Protein AF-A0A426YD67-F1 (afdb_monomer_lite)

Foldseek 3Di:
DVVVVVAAAEEEEAQADPLLCVVVVDPPCQLVSLLVVLVVCVVVPNQLAHAYEYFDPQGPVHCSSCVNNCVSHVRYDYPPNVDDPVVLCVLLDDDDDDDPPCPPDDPDDDPVRVVVVVVVDPDQDPVHDPPPDDPDDPVCCVDPCNCVVPDPDDDDQDPVRVSVVVSNVSRNVVSLVVNLVHLEYHYHDHPSVPPDQDSLNVSVVCCVPPPVVGHYDDPVD

InterPro domains:
  IPR019378 GDP-fucose protein O-fucosyltransferase [PF10250] (36-95)

Radius of gyration: 24.18 Å; chains: 1; bounding box: 56×33×76 Å

pLDDT: mean 74.87, std 14.21, range [45.81, 92.44]

Structure (mmCIF, N/CA/C/O backbone):
data_AF-A0A426YD67-F1
#
_entry.id   AF-A0A426YD67-F1
#
loop_
_atom_site.group_PDB
_atom_site.id
_atom_site.type_symbol
_atom_site.label_atom_id
_atom_site.label_alt_id
_atom_site.label_comp_id
_atom_site.label_asym_id
_atom_site.label_entity_id
_atom_site.label_seq_id
_atom_site.pdbx_PDB_ins_code
_atom_site.Cartn_x
_atom_site.Cartn_y
_atom_site.Cartn_z
_atom_site.occupancy
_atom_site.B_iso_or_equiv
_atom_site.auth_seq_id
_atom_site.auth_comp_id
_atom_site.auth_asym_id
_atom_site.auth_atom_id
_atom_site.pdbx_PDB_model_num
ATOM 1 N N . MET A 1 1 ? 5.082 -1.833 15.375 1.00 52.81 1 MET A N 1
ATOM 2 C CA . MET A 1 1 ? 5.407 -0.497 14.827 1.00 52.81 1 MET A CA 1
ATOM 3 C C . MET A 1 1 ? 4.245 0.480 14.966 1.00 52.81 1 MET A C 1
ATOM 5 O O . MET A 1 1 ? 4.424 1.420 15.716 1.00 52.81 1 MET A O 1
ATOM 9 N N . LEU A 1 2 ? 3.054 0.250 14.392 1.00 58.03 2 LEU A N 1
ATOM 10 C CA . LEU A 1 2 ? 1.889 1.145 14.602 1.00 58.03 2 LEU A CA 1
ATOM 11 C C . LEU A 1 2 ? 1.080 0.854 15.881 1.00 58.03 2 LEU A C 1
ATOM 13 O O . LEU A 1 2 ? 0.652 1.771 16.570 1.00 58.03 2 LEU A O 1
ATOM 17 N N . GLN A 1 3 ? 0.955 -0.409 16.298 1.00 50.12 3 GLN A N 1
ATOM 18 C CA . GLN A 1 3 ? 0.347 -0.724 17.604 1.00 50.12 3 GLN A CA 1
ATOM 19 C C . GLN A 1 3 ? 1.207 -0.268 18.795 1.00 50.12 3 GLN A C 1
ATOM 21 O O . GLN A 1 3 ? 0.681 0.034 19.860 1.00 50.12 3 GLN A O 1
ATOM 26 N N . ALA A 1 4 ? 2.530 -0.167 18.612 1.00 48.69 4 ALA A N 1
ATOM 27 C CA . ALA A 1 4 ? 3.446 0.302 19.656 1.00 48.69 4 ALA A CA 1
ATOM 28 C C . ALA A 1 4 ? 3.220 1.783 20.012 1.00 48.69 4 ALA A C 1
ATOM 30 O O . ALA A 1 4 ? 3.553 2.203 21.115 1.00 48.69 4 ALA A O 1
ATOM 31 N N . THR A 1 5 ? 2.617 2.559 19.103 1.00 52.47 5 THR A N 1
ATOM 32 C CA . THR A 1 5 ? 2.193 3.941 19.362 1.00 52.47 5 THR A CA 1
ATOM 33 C C . THR A 1 5 ? 0.864 4.052 20.120 1.00 52.47 5 THR A C 1
ATOM 35 O O . THR A 1 5 ? 0.459 5.162 20.446 1.00 52.47 5 THR A O 1
ATOM 38 N N . GLY A 1 6 ? 0.185 2.935 20.430 1.00 53.94 6 GLY A N 1
ATOM 39 C CA . GLY A 1 6 ? -1.026 2.906 21.266 1.00 53.94 6 GLY A CA 1
ATOM 40 C C . GLY A 1 6 ? -2.266 3.583 20.663 1.00 53.94 6 GLY A C 1
ATOM 41 O O . GLY A 1 6 ? -3.280 3.712 21.344 1.00 53.94 6 GLY A O 1
ATOM 42 N N . GLY A 1 7 ? -2.188 4.032 19.407 1.00 63.84 7 GLY A N 1
ATOM 43 C CA . GLY A 1 7 ? -3.263 4.718 18.697 1.00 63.84 7 GLY A CA 1
ATOM 44 C C . GLY A 1 7 ? -4.015 3.792 17.747 1.00 63.84 7 GLY A C 1
ATOM 45 O O . GLY A 1 7 ? -3.413 2.930 17.108 1.00 63.84 7 GLY A O 1
ATOM 46 N N . LEU A 1 8 ? -5.326 4.016 17.640 1.00 79.25 8 LEU A N 1
ATOM 47 C CA . LEU A 1 8 ? -6.185 3.350 16.668 1.00 79.25 8 LEU A CA 1
ATOM 48 C C . LEU A 1 8 ? -5.739 3.735 15.246 1.00 79.25 8 LEU A C 1
ATOM 50 O O . LEU A 1 8 ? -5.658 4.929 14.936 1.00 79.25 8 LEU A O 1
ATOM 54 N N . TYR A 1 9 ? -5.474 2.758 14.381 1.00 90.19 9 TYR A N 1
ATOM 55 C CA . TYR A 1 9 ? -5.132 3.008 12.980 1.00 90.19 9 TYR A CA 1
ATOM 56 C C . TYR A 1 9 ? -5.942 2.116 12.046 1.00 90.19 9 TYR A C 1
ATOM 58 O O . TYR A 1 9 ? -6.214 0.945 12.322 1.00 90.19 9 TYR A O 1
ATOM 66 N N . LEU A 1 10 ? -6.332 2.690 10.911 1.00 91.69 10 LEU A N 1
ATOM 67 C CA . LEU A 1 10 ? -6.995 1.953 9.845 1.00 91.69 10 LEU A CA 1
ATOM 68 C C . LEU A 1 10 ? -6.018 1.707 8.707 1.00 91.69 10 LEU A C 1
ATOM 70 O O . LEU A 1 10 ? -5.163 2.544 8.428 1.00 91.69 10 LEU A O 1
ATOM 74 N N . SER A 1 11 ? -6.162 0.573 8.038 1.00 92.44 11 SER A N 1
ATOM 75 C CA . SER A 1 11 ? -5.444 0.287 6.802 1.00 92.44 11 SER A CA 1
ATOM 76 C C . SER A 1 11 ? -6.392 0.390 5.616 1.00 92.44 11 SER A C 1
ATOM 78 O O . SER A 1 11 ? -7.531 -0.082 5.653 1.00 92.44 11 SER A O 1
ATOM 80 N N . TYR A 1 12 ? -5.919 1.043 4.565 1.00 89.75 12 TYR A N 1
ATOM 81 C CA . TYR A 1 12 ? -6.626 1.211 3.310 1.00 89.75 12 TYR A CA 1
ATOM 82 C C . TYR A 1 12 ? -5.751 0.683 2.183 1.00 89.75 12 TYR A C 1
ATOM 84 O O . TYR A 1 12 ? -4.635 1.158 1.981 1.00 89.75 12 TYR A O 1
ATOM 92 N N . HIS A 1 13 ? -6.269 -0.292 1.445 1.00 88.75 13 HIS A N 1
ATOM 93 C CA . HIS A 1 13 ? -5.641 -0.783 0.230 1.00 88.75 13 HIS A CA 1
ATOM 94 C C . HIS A 1 13 ? -6.444 -0.261 -0.968 1.00 88.75 13 HIS A C 1
ATOM 96 O O . HIS A 1 13 ? -7.625 -0.569 -1.067 1.00 88.75 13 HIS A O 1
ATOM 102 N N . PRO A 1 14 ? -5.874 0.529 -1.891 1.00 79.50 14 PRO A N 1
ATOM 103 C CA . PRO A 1 14 ? -6.648 1.132 -2.972 1.00 79.50 14 PRO A CA 1
ATOM 104 C C . PRO A 1 14 ? -6.983 0.155 -4.106 1.00 79.50 14 PRO A C 1
ATOM 106 O O . PRO A 1 14 ? -7.953 0.385 -4.827 1.00 79.50 14 PRO A O 1
ATOM 109 N N . GLY A 1 15 ? -6.215 -0.928 -4.276 1.00 73.19 15 GLY A N 1
ATOM 110 C CA . GLY A 1 15 ? -6.436 -1.888 -5.366 1.00 73.19 15 GLY A CA 1
ATOM 111 C C . GLY A 1 15 ? -6.171 -1.311 -6.764 1.00 73.19 15 GLY A C 1
ATOM 112 O O . GLY A 1 15 ? -6.841 -1.638 -7.735 1.00 73.19 15 GLY A O 1
ATOM 113 N N . LEU A 1 16 ? -5.228 -0.374 -6.880 1.00 65.38 16 LEU A N 1
ATOM 114 C CA . LEU A 1 16 ? -4.928 0.320 -8.139 1.00 65.38 16 LEU A CA 1
ATOM 115 C C . LEU A 1 16 ? -3.522 -0.023 -8.614 1.00 65.38 16 LEU A C 1
ATOM 117 O O . LEU A 1 16 ? -2.610 0.808 -8.602 1.00 65.38 16 LEU A O 1
ATOM 121 N N . VAL A 1 17 ? -3.355 -1.282 -9.007 1.00 63.19 17 VAL A N 1
ATOM 122 C CA . VAL A 1 17 ? -2.092 -1.804 -9.522 1.00 63.19 17 VAL A CA 1
ATOM 123 C C . VAL A 1 17 ? -1.978 -1.503 -11.018 1.00 63.19 17 VAL A C 1
ATOM 125 O O . VAL A 1 17 ? -2.952 -1.661 -11.748 1.00 63.19 17 VAL A O 1
ATOM 128 N N . LYS A 1 18 ? -0.785 -1.106 -11.491 1.00 55.91 18 LYS A N 1
ATOM 129 C CA . LYS A 1 18 ? -0.495 -0.774 -12.907 1.00 55.91 18 LYS A CA 1
ATOM 130 C C . LYS A 1 18 ? -1.144 -1.741 -13.920 1.00 55.91 18 LYS A C 1
ATOM 132 O O . LYS A 1 18 ? -1.770 -1.280 -14.870 1.00 55.91 18 LYS A O 1
ATOM 137 N N . ASN A 1 19 ? -1.070 -3.053 -13.683 1.00 53.16 19 ASN A N 1
ATOM 138 C CA . ASN A 1 19 ? -1.584 -4.069 -14.611 1.00 53.16 19 ASN A CA 1
ATOM 139 C C . ASN A 1 19 ? -3.120 -4.116 -14.649 1.00 53.16 19 ASN A C 1
ATOM 141 O O . ASN A 1 19 ? -3.699 -4.177 -15.726 1.00 53.16 19 ASN A O 1
ATOM 145 N N . THR A 1 20 ? -3.792 -3.994 -13.502 1.00 54.12 20 THR A N 1
ATOM 146 C CA . THR A 1 20 ? -5.265 -3.992 -13.391 1.00 54.12 20 THR A CA 1
ATOM 147 C C . THR A 1 20 ? -5.905 -2.842 -14.179 1.00 54.12 20 THR A C 1
ATOM 149 O O . THR A 1 20 ? -7.052 -2.921 -14.609 1.00 54.12 20 THR A O 1
ATOM 152 N N . LEU A 1 21 ? -5.160 -1.759 -14.404 1.00 52.00 21 LEU A N 1
ATOM 153 C CA . LEU A 1 21 ? -5.669 -0.548 -15.046 1.00 52.00 21 LEU A CA 1
ATOM 154 C C . LEU A 1 21 ? -5.495 -0.539 -16.557 1.00 52.00 21 LEU A C 1
ATOM 156 O O . LEU A 1 21 ? -6.333 0.044 -17.244 1.00 52.00 21 LEU A O 1
ATOM 160 N N . ALA A 1 22 ? -4.484 -1.244 -17.070 1.00 52.62 22 ALA A N 1
ATOM 161 C CA . ALA A 1 22 ? -4.389 -1.547 -18.494 1.00 52.62 22 ALA A CA 1
ATOM 162 C C . ALA A 1 22 ? -5.630 -2.326 -18.975 1.00 52.62 22 ALA A C 1
ATOM 164 O O . ALA A 1 22 ? -6.134 -2.060 -20.061 1.00 52.62 22 ALA A O 1
ATOM 165 N N . PHE A 1 23 ? -6.179 -3.209 -18.130 1.00 49.47 23 PHE A N 1
ATOM 166 C CA . PHE A 1 23 ? -7.391 -3.978 -18.434 1.00 49.47 23 PHE A CA 1
ATOM 167 C C . PHE A 1 23 ? -8.693 -3.163 -18.388 1.00 49.47 23 PHE A C 1
ATOM 169 O O . PHE A 1 23 ? -9.613 -3.453 -19.149 1.00 49.47 23 PHE A O 1
ATOM 176 N N . HIS A 1 24 ? -8.802 -2.152 -17.517 1.00 53.59 24 HIS A N 1
ATOM 177 C CA . HIS A 1 24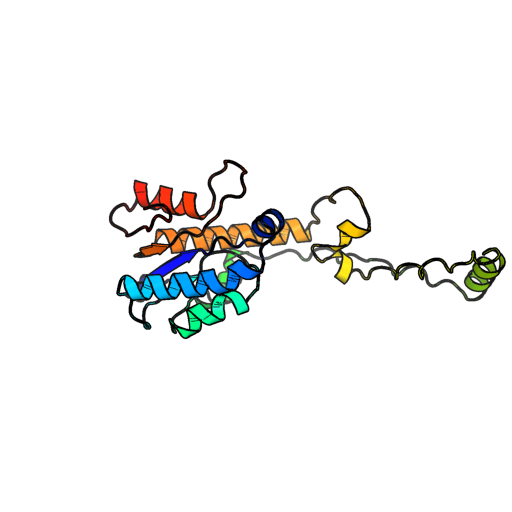 ? -10.063 -1.423 -17.308 1.00 53.59 24 HIS A CA 1
ATOM 178 C C . HIS A 1 24 ? -10.152 -0.049 -17.989 1.00 53.59 24 HIS A C 1
ATOM 180 O O . HIS A 1 24 ? -11.220 0.557 -17.955 1.00 53.59 24 HIS A O 1
ATOM 186 N N . GLY A 1 25 ? -9.080 0.459 -18.609 1.00 51.41 25 GLY A N 1
ATOM 187 C CA . GLY A 1 25 ? -9.116 1.595 -19.548 1.00 51.41 25 GLY A CA 1
ATOM 188 C C . GLY A 1 25 ? -9.557 2.968 -19.006 1.00 51.41 25 GLY A C 1
ATOM 189 O O . GLY A 1 25 ? -9.499 3.952 -19.739 1.00 51.41 25 GLY A O 1
ATOM 190 N N . CYS A 1 26 ? -9.977 3.092 -17.744 1.00 52.09 26 CYS A N 1
ATOM 191 C CA . CYS A 1 26 ? -10.585 4.321 -17.226 1.00 52.09 26 CYS A CA 1
ATOM 192 C C . CYS A 1 26 ? -9.678 5.074 -16.247 1.00 52.09 26 CYS A C 1
ATOM 194 O O . CYS A 1 26 ? -9.735 4.856 -15.038 1.00 52.09 26 CYS A O 1
ATOM 196 N N . ALA A 1 27 ? -8.915 6.039 -16.776 1.00 51.44 27 ALA A N 1
ATOM 197 C CA . ALA A 1 27 ? -8.088 6.956 -15.991 1.00 51.44 27 ALA A CA 1
ATOM 198 C C . ALA A 1 27 ? -8.868 7.948 -15.105 1.00 51.44 27 ALA A C 1
ATOM 200 O O . ALA A 1 27 ? -8.383 8.414 -14.073 1.00 51.44 27 ALA A O 1
ATOM 201 N N . GLU A 1 28 ? -10.100 8.259 -15.493 1.00 46.50 28 GLU A N 1
ATOM 202 C CA . GLU A 1 28 ? -10.890 9.339 -14.893 1.00 46.50 28 GLU A CA 1
ATOM 203 C C . GLU A 1 28 ? -11.614 8.923 -13.602 1.00 46.50 28 GLU A C 1
ATOM 205 O O . GLU A 1 28 ? -11.921 9.764 -12.759 1.00 46.50 28 GLU A O 1
ATOM 210 N N . LEU A 1 29 ? -11.794 7.619 -13.364 1.00 52.78 29 LEU A N 1
ATOM 211 C CA . LEU A 1 29 ? -12.366 7.093 -12.117 1.00 52.78 29 LEU A CA 1
ATOM 212 C C . LEU A 1 29 ? -11.388 7.175 -10.923 1.00 52.78 29 LEU A C 1
ATOM 214 O O . LEU A 1 29 ? -11.802 6.986 -9.779 1.00 52.78 29 LEU A O 1
ATOM 218 N N . PHE A 1 30 ? -10.102 7.474 -11.150 1.00 53.19 30 PHE A N 1
ATOM 219 C CA . PHE A 1 30 ? -9.055 7.367 -10.124 1.00 53.19 30 PHE A CA 1
ATOM 220 C C . PHE A 1 30 ? -9.065 8.479 -9.074 1.00 53.19 30 PHE A C 1
ATOM 222 O O . PHE A 1 30 ? -8.897 8.187 -7.893 1.00 53.19 30 PHE A O 1
ATOM 229 N N . GLN A 1 31 ? -9.297 9.738 -9.459 1.00 49.75 31 GLN A N 1
ATOM 230 C CA . GLN A 1 31 ? -9.374 10.840 -8.484 1.00 49.75 31 GLN A CA 1
ATOM 231 C C . GLN A 1 31 ? -10.646 10.770 -7.633 1.00 49.75 31 GLN A C 1
ATOM 233 O O . GLN A 1 31 ? -10.645 11.169 -6.469 1.00 49.75 31 GLN A O 1
ATOM 238 N N . LEU A 1 32 ? -11.724 10.223 -8.199 1.00 55.31 32 LEU A N 1
ATOM 239 C CA . LEU A 1 32 ? -12.985 10.065 -7.488 1.00 55.31 32 LEU A CA 1
ATOM 240 C C . LEU A 1 32 ? -12.881 9.006 -6.389 1.00 55.31 32 LEU A C 1
ATOM 242 O O . LEU A 1 32 ? -13.492 9.191 -5.344 1.00 55.31 32 LEU A O 1
ATOM 246 N N . LYS A 1 33 ? -12.072 7.951 -6.557 1.00 70.00 33 LYS A N 1
ATOM 247 C CA . LYS A 1 33 ? -11.993 6.874 -5.559 1.00 70.00 33 LYS A CA 1
ATOM 248 C C . LYS A 1 33 ? -11.331 7.288 -4.245 1.00 70.00 33 LYS A C 1
ATOM 250 O O . LYS A 1 33 ? -11.884 6.990 -3.193 1.00 70.00 33 LYS A O 1
ATOM 255 N N . SER A 1 34 ? -10.198 7.993 -4.256 1.00 76.88 34 SER A N 1
ATOM 256 C CA . SER A 1 34 ? -9.564 8.424 -2.995 1.00 76.88 34 SER A CA 1
ATOM 257 C C . SER A 1 34 ? -10.395 9.478 -2.257 1.00 76.88 34 SER A C 1
ATOM 259 O O . SER A 1 34 ? -10.509 9.432 -1.030 1.00 76.88 34 SER A O 1
ATOM 261 N N . LEU A 1 35 ? -11.049 10.375 -3.002 1.00 83.19 35 LEU A N 1
ATOM 262 C CA . LEU A 1 35 ? -12.004 11.335 -2.454 1.00 83.19 35 LEU A CA 1
ATOM 263 C C . LEU A 1 35 ? -13.243 10.641 -1.860 1.00 83.19 35 LEU A C 1
ATOM 265 O O . LEU A 1 35 ? -13.639 10.950 -0.7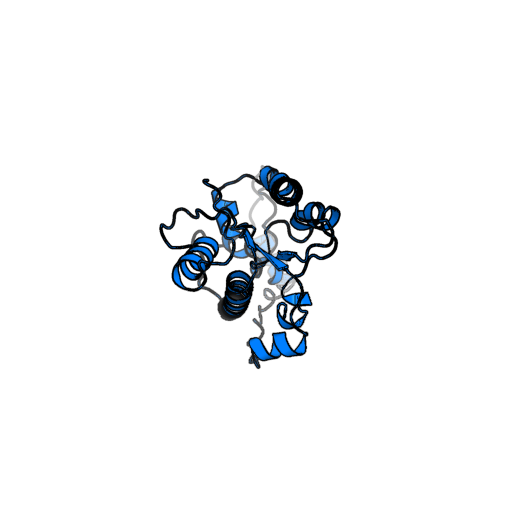38 1.00 83.19 35 LEU A O 1
ATOM 269 N N . GLN A 1 36 ? -13.839 9.687 -2.581 1.00 82.81 36 GLN A N 1
ATOM 270 C CA . GLN A 1 36 ? -14.989 8.905 -2.110 1.00 82.81 36 GLN A CA 1
ATOM 271 C C . GLN A 1 36 ? -14.659 8.133 -0.837 1.00 82.81 36 GLN A C 1
ATOM 273 O O . GLN A 1 36 ? -15.451 8.150 0.101 1.00 82.81 36 GLN A O 1
ATOM 278 N N . VAL A 1 37 ? -13.480 7.507 -0.774 1.00 84.00 37 VAL A N 1
ATOM 279 C CA . VAL A 1 37 ? -13.038 6.787 0.424 1.00 84.00 37 VAL A CA 1
ATOM 280 C C . VAL A 1 37 ? -12.903 7.739 1.606 1.00 84.00 37 VAL A C 1
ATOM 282 O O . VAL A 1 37 ? -13.423 7.440 2.674 1.00 84.00 37 VAL A O 1
ATOM 285 N N . GLY A 1 38 ? -12.294 8.915 1.442 1.00 87.88 38 GLY A N 1
ATOM 286 C CA . GLY A 1 38 ? -12.194 9.850 2.565 1.00 87.88 38 GLY A CA 1
ATOM 287 C C . GLY A 1 38 ? -13.541 10.441 3.009 1.00 87.88 38 GLY A C 1
ATOM 288 O O . GLY A 1 38 ? -13.750 10.643 4.204 1.00 87.88 38 GLY A O 1
ATOM 289 N N . LEU A 1 39 ? -14.491 10.649 2.091 1.00 89.50 39 LEU A N 1
ATOM 290 C CA . LEU A 1 39 ? -15.866 11.025 2.446 1.00 89.50 39 LEU A CA 1
ATOM 291 C C . LEU A 1 39 ? -16.594 9.901 3.191 1.00 89.50 39 LEU A C 1
ATOM 293 O O . LEU A 1 39 ? -17.276 10.171 4.178 1.00 89.50 39 LEU A O 1
ATOM 297 N N . LEU A 1 40 ? -16.420 8.651 2.755 1.00 88.00 40 LEU A N 1
ATOM 298 C CA . LEU A 1 40 ? -16.969 7.473 3.422 1.00 88.00 40 LEU A CA 1
ATOM 299 C C . LEU A 1 40 ? -16.418 7.350 4.847 1.00 88.00 40 LEU A C 1
ATOM 301 O O . LEU A 1 40 ? -17.195 7.229 5.791 1.00 88.00 40 LEU A O 1
ATOM 305 N N . LEU A 1 41 ? -15.095 7.450 5.018 1.00 89.81 41 LEU A N 1
ATOM 306 C CA . LEU A 1 41 ? -14.440 7.437 6.330 1.00 89.81 41 LEU A CA 1
ATOM 307 C C . LEU A 1 41 ? -15.023 8.514 7.255 1.00 89.81 41 LEU A C 1
ATOM 309 O O . LEU A 1 41 ? -15.343 8.235 8.412 1.00 89.81 41 LEU A O 1
ATOM 313 N N . ARG A 1 42 ? -15.255 9.721 6.732 1.00 90.50 42 ARG A N 1
ATOM 314 C CA . ARG A 1 42 ? -15.889 10.805 7.487 1.00 90.50 42 ARG A CA 1
ATOM 315 C C . ARG A 1 42 ? -17.339 10.486 7.854 1.00 90.50 42 ARG A C 1
ATOM 317 O O . ARG A 1 42 ? -17.741 10.758 8.981 1.00 90.50 42 ARG A O 1
ATOM 324 N N . ALA A 1 43 ? -18.107 9.895 6.940 1.00 90.69 43 ALA A N 1
ATOM 325 C CA . ALA A 1 43 ? -19.490 9.488 7.184 1.00 90.69 43 ALA A CA 1
ATOM 326 C C . ALA A 1 43 ? -19.605 8.375 8.242 1.00 90.69 43 ALA A C 1
ATOM 328 O O . ALA A 1 43 ? -20.555 8.370 9.019 1.00 90.69 43 ALA A O 1
ATOM 329 N N . MET A 1 44 ? -18.614 7.482 8.328 1.00 89.12 44 MET A N 1
ATOM 330 C CA . MET A 1 44 ? -18.514 6.463 9.385 1.00 89.12 44 MET A CA 1
ATOM 331 C C . MET A 1 44 ? -18.028 7.017 10.734 1.00 89.12 44 MET A C 1
ATOM 333 O O . MET A 1 44 ? -17.957 6.273 11.709 1.00 89.12 44 MET A O 1
ATOM 337 N N . GLY A 1 45 ? -17.698 8.310 10.812 1.00 90.56 45 GLY A N 1
ATOM 338 C CA . GLY A 1 45 ? -17.305 8.973 12.054 1.00 90.56 45 GLY A CA 1
ATOM 339 C C . GLY A 1 45 ? -15.804 8.960 12.350 1.00 90.56 45 GLY A C 1
ATOM 340 O O . GLY A 1 45 ? -15.416 9.324 13.459 1.00 90.56 45 GLY A O 1
ATOM 341 N N . TYR A 1 46 ? -14.944 8.590 11.392 1.00 90.19 46 TYR A N 1
ATOM 342 C CA . TYR A 1 46 ? -13.494 8.694 11.577 1.00 90.19 46 TYR A CA 1
ATOM 343 C C . TYR A 1 46 ? -13.043 10.165 11.500 1.00 90.19 46 TYR A C 1
ATOM 345 O O . TYR A 1 46 ? -13.198 10.793 10.442 1.00 90.19 46 TYR A O 1
ATOM 353 N N . PRO A 1 47 ? -12.478 10.739 12.582 1.00 90.88 47 PRO A N 1
ATOM 354 C CA . PRO A 1 47 ? -12.045 12.132 12.599 1.00 90.88 47 PRO A CA 1
ATOM 355 C C . PRO A 1 47 ? -10.836 12.375 11.677 1.00 90.88 47 PRO A C 1
ATOM 357 O O . PRO A 1 47 ? -10.038 11.471 11.458 1.00 90.88 47 PRO A O 1
ATOM 360 N N . PRO A 1 48 ? -10.599 13.613 11.206 1.00 90.44 48 PRO A N 1
ATOM 361 C CA . PRO A 1 48 ? -9.447 13.950 10.352 1.00 90.44 48 PRO A CA 1
ATOM 362 C C . PRO A 1 48 ? -8.064 13.593 10.933 1.00 90.44 48 PRO A C 1
ATOM 364 O O . PRO A 1 48 ? -7.098 13.452 10.189 1.00 90.44 48 PRO A O 1
ATOM 367 N N . ASN A 1 49 ? -7.966 13.450 12.261 1.00 90.06 49 ASN A N 1
ATOM 368 C CA . ASN A 1 49 ? -6.745 13.061 12.976 1.00 90.06 49 ASN A CA 1
ATOM 369 C C . ASN A 1 49 ? -6.513 11.533 13.004 1.00 90.06 49 ASN A C 1
ATOM 371 O O . ASN A 1 49 ? -5.558 11.065 13.623 1.00 90.06 49 ASN A O 1
ATOM 375 N N . THR A 1 50 ? -7.386 10.732 12.391 1.00 90.44 50 THR A N 1
ATOM 376 C CA . THR A 1 50 ? -7.207 9.279 12.311 1.00 90.44 50 THR A CA 1
ATOM 377 C C . THR A 1 50 ? -5.954 8.929 11.515 1.00 90.44 50 THR A C 1
ATOM 379 O O . THR A 1 50 ? -5.713 9.487 10.446 1.00 90.44 50 THR A O 1
ATOM 382 N N . VAL A 1 51 ? -5.167 7.987 12.040 1.00 91.44 51 VAL A N 1
ATOM 383 C CA . VAL A 1 51 ? -3.990 7.453 11.353 1.00 91.44 51 VAL A CA 1
ATOM 384 C C . VAL A 1 51 ? -4.452 6.461 10.291 1.00 91.44 51 VAL A C 1
ATOM 386 O O . VAL A 1 51 ? -5.096 5.457 10.607 1.00 91.44 51 VAL A O 1
ATOM 389 N N . ILE A 1 52 ? -4.130 6.755 9.035 1.00 91.19 52 ILE A N 1
ATOM 390 C CA . ILE A 1 52 ? -4.466 5.912 7.888 1.00 91.19 52 ILE A CA 1
ATOM 391 C C . ILE A 1 52 ? -3.175 5.329 7.333 1.00 91.19 52 ILE A C 1
ATOM 393 O O . ILE A 1 52 ? -2.330 6.066 6.837 1.00 91.19 52 ILE A O 1
ATOM 397 N N . TYR A 1 53 ? -3.036 4.009 7.390 1.00 91.75 53 TYR A N 1
ATOM 398 C CA . TYR A 1 53 ? -1.987 3.285 6.688 1.00 91.75 53 TYR A CA 1
ATOM 399 C C . TYR A 1 53 ? -2.422 3.007 5.249 1.00 91.75 53 TYR A C 1
ATOM 401 O O . TYR A 1 53 ? -3.445 2.356 5.024 1.00 91.75 53 TYR A O 1
ATOM 409 N N . LEU A 1 54 ? -1.653 3.484 4.277 1.00 89.38 54 LEU A N 1
ATOM 410 C CA . LEU A 1 54 ? -1.850 3.160 2.872 1.00 89.38 54 LEU A CA 1
ATOM 411 C C . LEU A 1 54 ? -1.069 1.886 2.538 1.00 89.38 54 LEU A C 1
ATOM 413 O O . LEU A 1 54 ? 0.156 1.896 2.504 1.00 89.38 54 LEU A O 1
ATOM 417 N N . ALA A 1 55 ? -1.793 0.798 2.294 1.00 88.44 55 ALA A N 1
ATOM 418 C CA . ALA A 1 55 ? -1.228 -0.477 1.876 1.00 88.44 55 ALA A CA 1
ATOM 419 C C . ALA A 1 55 ? -1.191 -0.575 0.345 1.00 88.44 55 ALA A C 1
ATOM 421 O O . ALA A 1 55 ? -2.104 -0.102 -0.332 1.00 88.44 55 ALA A O 1
ATOM 422 N N . GLY A 1 56 ? -0.190 -1.266 -0.194 1.00 79.75 56 GLY A N 1
ATOM 423 C CA . GLY A 1 56 ? -0.062 -1.582 -1.613 1.00 79.75 56 GLY A CA 1
ATOM 424 C C . GLY A 1 56 ? 1.142 -0.902 -2.254 1.00 79.75 56 GLY A C 1
ATOM 425 O O . GLY A 1 56 ? 1.482 0.237 -1.938 1.00 79.75 56 GLY A O 1
ATOM 426 N N . SER A 1 57 ? 1.810 -1.611 -3.162 1.00 65.50 57 SER A N 1
ATOM 427 C CA . SER A 1 57 ? 2.924 -1.109 -3.977 1.00 65.50 57 SER A CA 1
ATOM 428 C C . SER A 1 57 ? 2.501 0.009 -4.945 1.00 65.50 57 SER A C 1
ATOM 430 O O . SER A 1 57 ? 1.319 0.164 -5.237 1.00 65.50 57 SER A O 1
ATOM 432 N N . GLU A 1 58 ? 3.488 0.797 -5.398 1.00 65.38 58 GLU A N 1
ATOM 433 C CA . GLU A 1 58 ? 3.393 1.963 -6.298 1.00 65.38 58 GLU A CA 1
ATOM 434 C C . GLU A 1 58 ? 2.015 2.143 -6.968 1.00 65.38 58 GLU A C 1
ATOM 436 O O . GLU A 1 58 ? 1.709 1.543 -8.003 1.00 65.38 58 GLU A O 1
ATOM 441 N N . THR A 1 59 ? 1.158 2.958 -6.343 1.00 64.06 59 THR A N 1
ATOM 442 C CA . THR A 1 59 ? -0.202 3.195 -6.831 1.00 64.06 59 THR A CA 1
ATOM 443 C C . THR A 1 59 ? -0.153 3.889 -8.183 1.00 64.06 59 THR A C 1
ATOM 445 O O . THR A 1 59 ? 0.556 4.886 -8.362 1.00 64.06 59 THR A O 1
ATOM 448 N N . PHE A 1 60 ? -0.941 3.409 -9.139 1.00 58.25 60 PHE A N 1
ATOM 449 C CA . PHE A 1 60 ? -1.068 4.082 -10.425 1.00 58.25 60 PHE A CA 1
ATOM 450 C C . PHE A 1 60 ? -1.593 5.516 -10.256 1.00 58.25 60 PHE A C 1
ATOM 452 O O . PHE A 1 60 ? -2.508 5.771 -9.475 1.00 58.25 60 PHE A O 1
ATOM 459 N N . GLY A 1 61 ? -0.995 6.469 -10.976 1.00 61.16 61 GLY A N 1
ATOM 460 C CA . GLY A 1 61 ? -1.231 7.906 -10.774 1.00 61.16 61 GLY A CA 1
ATOM 461 C C . GLY A 1 61 ? -0.327 8.557 -9.715 1.00 61.16 61 GLY A C 1
ATOM 462 O O . GLY A 1 61 ? -0.381 9.779 -9.539 1.00 61.16 61 GLY A O 1
ATOM 463 N N . GLY A 1 62 ? 0.533 7.773 -9.052 1.00 70.62 62 GLY A N 1
ATOM 464 C CA . GLY A 1 62 ? 1.536 8.248 -8.099 1.00 70.62 62 GLY A CA 1
ATOM 465 C C . GLY A 1 62 ? 0.928 9.048 -6.945 1.00 70.62 62 GLY A C 1
ATOM 466 O O . GLY A 1 62 ? -0.199 8.800 -6.516 1.00 70.62 62 GLY A O 1
ATOM 467 N N . GLN A 1 63 ? 1.650 10.072 -6.483 1.00 69.75 63 GLN A N 1
ATOM 468 C CA . GLN A 1 63 ? 1.214 10.941 -5.381 1.00 69.75 63 GLN A CA 1
ATOM 469 C C . GLN A 1 63 ? -0.162 11.588 -5.634 1.00 69.75 63 GLN A C 1
ATOM 471 O O . GLN A 1 63 ? -0.902 11.849 -4.690 1.00 69.75 63 GLN A O 1
ATOM 476 N N . ARG A 1 64 ? -0.534 11.845 -6.899 1.00 73.94 64 ARG A N 1
ATOM 477 C CA . ARG A 1 64 ? -1.759 12.588 -7.258 1.00 73.94 64 ARG A CA 1
ATOM 478 C C . ARG A 1 64 ? -3.033 11.854 -6.844 1.00 73.94 64 ARG A C 1
ATOM 480 O O . ARG A 1 64 ? -4.026 12.509 -6.551 1.00 73.94 64 ARG A O 1
ATOM 487 N N . PHE A 1 65 ? -2.994 10.522 -6.788 1.00 75.50 65 PHE A N 1
ATOM 488 C CA . PHE A 1 65 ? -4.103 9.717 -6.278 1.00 75.50 65 PHE A CA 1
ATOM 489 C C . PHE A 1 65 ? -4.358 9.983 -4.788 1.00 75.50 65 PHE A C 1
ATOM 491 O O . PHE A 1 65 ? -5.500 9.994 -4.339 1.00 75.50 65 PHE A O 1
ATOM 498 N N . ILE A 1 66 ? -3.298 10.244 -4.028 1.00 80.12 66 ILE A N 1
ATOM 499 C CA . ILE A 1 66 ? -3.324 10.347 -2.570 1.00 80.12 66 ILE A CA 1
ATOM 500 C C . ILE A 1 66 ? -3.681 11.765 -2.096 1.00 80.12 66 ILE A C 1
ATOM 502 O O . ILE A 1 66 ? -4.259 11.920 -1.022 1.00 80.12 66 ILE A O 1
ATOM 506 N N . VAL A 1 67 ? -3.404 12.794 -2.907 1.00 84.88 67 VAL A N 1
ATOM 5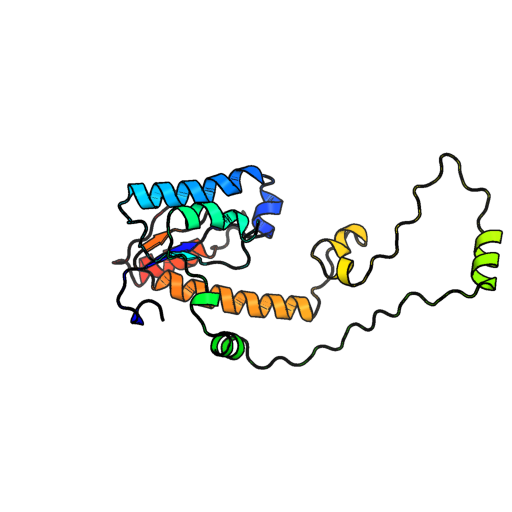07 C CA . VAL A 1 67 ? -3.621 14.214 -2.560 1.00 84.88 67 VAL A CA 1
ATOM 508 C C . VAL A 1 67 ? -5.013 14.501 -1.965 1.00 84.88 67 VAL A C 1
ATOM 510 O O . VAL A 1 67 ? -5.064 15.136 -0.911 1.00 84.88 67 VAL A O 1
ATOM 513 N N . PRO A 1 68 ? -6.141 14.037 -2.544 1.00 86.00 68 PRO A N 1
ATOM 514 C CA . PRO A 1 68 ? -7.465 14.310 -1.978 1.00 86.00 68 PRO A CA 1
ATOM 515 C C . PRO A 1 68 ? -7.674 13.664 -0.603 1.00 86.00 68 PRO A C 1
ATOM 517 O O . PRO A 1 68 ? -8.268 14.274 0.285 1.00 86.00 68 PRO A O 1
ATOM 520 N N . LEU A 1 69 ? -7.166 12.443 -0.409 1.00 85.88 69 LEU A N 1
ATOM 521 C CA . LEU A 1 69 ? -7.260 11.731 0.865 1.00 85.88 69 LEU A CA 1
ATOM 522 C C . LEU A 1 69 ? -6.414 12.423 1.938 1.00 85.88 69 LEU A C 1
ATOM 524 O O . LEU A 1 69 ? -6.889 12.639 3.049 1.00 85.88 69 LEU A O 1
ATOM 528 N N . GLN A 1 70 ? -5.205 12.848 1.571 1.00 87.50 70 GLN A N 1
ATOM 529 C CA . GLN A 1 70 ? -4.294 13.585 2.444 1.00 87.50 70 GLN A CA 1
ATOM 530 C C . GLN A 1 70 ? -4.835 14.975 2.825 1.00 87.50 70 GLN A C 1
ATOM 532 O O . GLN A 1 70 ? -4.584 15.462 3.924 1.00 87.50 70 GLN A O 1
ATOM 537 N N . ALA A 1 71 ? -5.625 15.609 1.952 1.00 89.62 71 ALA A N 1
ATOM 538 C CA . ALA A 1 71 ? -6.317 16.857 2.274 1.00 89.62 71 ALA A CA 1
ATOM 539 C C . ALA A 1 71 ? -7.430 16.671 3.325 1.00 89.62 71 ALA A C 1
ATOM 541 O O . ALA A 1 71 ? -7.766 17.614 4.040 1.00 89.62 71 ALA A O 1
ATOM 542 N N . MET A 1 72 ? -8.015 15.471 3.429 1.00 90.38 72 MET A N 1
ATOM 543 C CA . MET A 1 72 ? -9.050 15.150 4.420 1.00 90.38 72 MET A CA 1
ATOM 544 C C . MET A 1 72 ? -8.489 14.572 5.722 1.00 90.38 72 MET A C 1
ATOM 546 O O . MET A 1 72 ? -9.089 14.803 6.772 1.00 90.38 72 MET A O 1
ATOM 550 N N . TYR A 1 73 ? -7.378 13.837 5.640 1.00 90.75 73 TYR A N 1
ATOM 551 C CA . TYR A 1 73 ? -6.708 13.167 6.752 1.00 90.75 73 TYR A CA 1
ATOM 552 C C . TYR A 1 73 ? -5.222 13.516 6.748 1.00 90.75 73 TYR A C 1
ATOM 554 O O . TYR A 1 73 ? -4.486 13.140 5.837 1.00 90.75 73 TYR A O 1
ATOM 562 N N . THR A 1 74 ? -4.764 14.216 7.784 1.00 88.19 74 THR A N 1
ATOM 563 C CA . THR A 1 74 ? -3.376 14.700 7.860 1.00 88.19 74 THR A CA 1
ATOM 564 C C . THR A 1 74 ? -2.382 13.588 8.188 1.00 88.19 74 THR A C 1
ATOM 566 O O . THR A 1 74 ? -1.213 13.681 7.819 1.00 88.19 74 THR A O 1
ATOM 569 N N . ASN A 1 75 ? -2.845 12.529 8.858 1.00 89.69 75 ASN A N 1
ATOM 570 C CA . ASN A 1 75 ? -2.015 11.445 9.384 1.00 89.69 75 ASN A CA 1
ATOM 571 C C . ASN A 1 75 ? -2.019 10.232 8.449 1.00 89.69 75 ASN A C 1
ATOM 573 O O . ASN A 1 75 ? -2.373 9.119 8.844 1.00 89.69 75 ASN A O 1
ATOM 577 N N . LEU A 1 76 ? -1.650 10.459 7.191 1.00 88.38 76 LEU A N 1
ATOM 578 C CA . LEU A 1 76 ? -1.470 9.385 6.225 1.00 88.38 76 LEU A CA 1
ATOM 579 C C . LEU A 1 76 ? -0.049 8.816 6.330 1.00 88.38 76 LEU A C 1
ATOM 581 O O . LEU A 1 76 ? 0.932 9.551 6.224 1.00 88.38 76 LEU A O 1
ATOM 585 N N . VAL A 1 77 ? 0.044 7.506 6.535 1.00 88.75 77 VAL A N 1
ATOM 586 C CA . VAL A 1 77 ? 1.278 6.753 6.772 1.00 88.75 77 VAL A CA 1
ATOM 587 C C . VAL A 1 77 ? 1.433 5.717 5.662 1.00 88.75 77 VAL A C 1
ATOM 589 O O . VAL A 1 77 ? 0.489 5.018 5.314 1.00 88.75 77 VAL A O 1
ATOM 592 N N . ASP A 1 78 ? 2.635 5.604 5.120 1.00 86.31 78 ASP A N 1
ATOM 593 C CA . ASP A 1 78 ? 3.050 4.561 4.174 1.00 86.31 78 ASP A CA 1
ATOM 594 C C . ASP A 1 78 ? 4.231 3.768 4.766 1.00 86.31 78 ASP A C 1
ATOM 596 O O . ASP A 1 78 ? 4.836 4.178 5.767 1.00 86.31 78 ASP A O 1
ATOM 600 N N . ARG A 1 79 ? 4.620 2.650 4.145 1.00 85.12 79 ARG A N 1
ATOM 601 C CA . ARG A 1 79 ? 5.769 1.831 4.570 1.00 85.12 79 ARG A CA 1
ATOM 602 C C . ARG A 1 79 ? 7.061 2.643 4.726 1.00 85.12 79 ARG A C 1
ATOM 604 O O . ARG A 1 79 ? 7.863 2.366 5.612 1.00 85.12 79 ARG A O 1
ATOM 611 N N . THR A 1 80 ? 7.244 3.678 3.902 1.00 82.75 80 THR A N 1
ATOM 612 C CA . THR A 1 80 ? 8.407 4.585 3.943 1.00 82.75 80 THR A CA 1
ATOM 613 C C . THR A 1 80 ? 8.451 5.455 5.199 1.00 82.75 80 THR A C 1
ATOM 615 O O . THR A 1 80 ? 9.530 5.846 5.638 1.00 82.75 80 THR A O 1
ATOM 618 N N . SER A 1 81 ? 7.288 5.742 5.786 1.00 83.19 81 SER A N 1
ATOM 619 C CA . SER A 1 81 ? 7.165 6.411 7.084 1.00 83.19 81 SER A CA 1
ATOM 620 C C . SER A 1 81 ? 7.126 5.433 8.262 1.00 83.19 81 SER A C 1
ATOM 622 O O . SER A 1 81 ? 7.472 5.817 9.375 1.00 83.19 81 SER A O 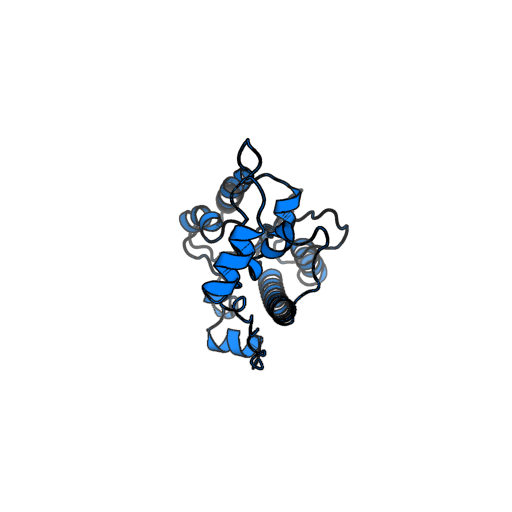1
ATOM 624 N N . LEU A 1 82 ? 6.732 4.177 8.021 1.00 82.06 82 LEU A N 1
ATOM 625 C CA . LEU A 1 82 ? 6.680 3.119 9.030 1.00 82.06 82 LEU A CA 1
ATOM 626 C C . LEU A 1 82 ? 8.078 2.618 9.413 1.00 82.06 82 LEU A C 1
ATOM 628 O O . LEU A 1 82 ? 8.363 2.414 10.591 1.00 82.06 82 LEU A O 1
ATOM 632 N N . CYS A 1 83 ? 8.926 2.392 8.410 1.00 82.81 83 CYS A N 1
ATOM 633 C CA . CYS A 1 83 ? 10.247 1.804 8.577 1.00 82.81 83 CYS A CA 1
ATOM 634 C C . CYS A 1 83 ? 11.337 2.844 8.343 1.00 82.81 83 CYS A C 1
ATOM 636 O O . CYS A 1 83 ? 11.304 3.617 7.384 1.00 82.81 83 CYS A O 1
ATOM 638 N N . SER A 1 84 ? 12.371 2.815 9.180 1.00 86.88 84 SER A N 1
ATOM 639 C CA . SER A 1 84 ? 13.587 3.573 8.902 1.00 86.88 84 SER A CA 1
ATOM 640 C C . SER A 1 84 ? 14.257 3.059 7.623 1.00 86.88 84 SER A C 1
ATOM 642 O O . SER A 1 84 ? 14.161 1.881 7.273 1.00 86.88 84 SER A O 1
ATOM 644 N N . LYS A 1 85 ? 15.029 3.921 6.947 1.00 86.50 85 LYS A N 1
ATOM 645 C CA . LYS A 1 85 ? 15.808 3.515 5.760 1.00 86.50 85 LYS A CA 1
ATOM 646 C C . LYS A 1 85 ? 16.684 2.288 6.039 1.00 86.50 85 LYS A C 1
ATOM 648 O O . LYS A 1 85 ? 16.838 1.440 5.172 1.00 86.50 85 LYS A O 1
ATOM 653 N N . LYS A 1 86 ? 17.227 2.178 7.256 1.00 88.69 86 LYS A N 1
ATOM 654 C CA . LYS A 1 86 ? 18.047 1.037 7.677 1.00 88.69 86 LYS A CA 1
ATOM 655 C C . LYS A 1 86 ? 17.228 -0.248 7.805 1.00 88.69 86 LYS A C 1
ATOM 657 O O . LYS A 1 86 ? 17.684 -1.285 7.348 1.00 88.69 86 LYS A O 1
ATOM 662 N N . GLU A 1 87 ? 16.038 -0.195 8.396 1.00 87.69 87 GLU A N 1
ATOM 663 C CA . GLU A 1 87 ? 15.154 -1.365 8.505 1.00 87.69 87 GLU A CA 1
ATOM 664 C C . GLU A 1 87 ? 14.659 -1.830 7.138 1.00 87.69 87 GLU A C 1
ATOM 666 O O . GLU A 1 87 ? 14.638 -3.029 6.884 1.00 87.69 87 GLU A O 1
ATOM 671 N N . LEU A 1 88 ? 14.336 -0.894 6.240 1.00 84.44 88 LEU A N 1
ATOM 672 C CA . LEU A 1 88 ? 13.925 -1.227 4.878 1.00 84.44 88 LEU A CA 1
ATOM 673 C C . LEU A 1 88 ? 15.062 -1.901 4.093 1.00 84.44 88 LEU A C 1
ATOM 675 O O . LEU A 1 88 ? 14.830 -2.887 3.400 1.00 84.44 88 LEU A O 1
ATOM 679 N N . LEU A 1 89 ? 16.297 -1.411 4.244 1.00 86.94 89 LEU A N 1
ATOM 680 C CA . LEU A 1 89 ? 17.482 -2.049 3.660 1.00 86.94 89 LEU A CA 1
ATOM 681 C C . LEU A 1 89 ? 17.762 -3.420 4.287 1.00 86.94 89 LEU A C 1
ATOM 683 O O . LEU A 1 89 ? 18.109 -4.357 3.577 1.00 86.94 89 LEU A O 1
ATOM 687 N N . ASN A 1 90 ? 17.576 -3.564 5.600 1.00 88.69 90 ASN A N 1
ATOM 688 C CA . ASN A 1 90 ? 17.730 -4.848 6.281 1.00 88.69 90 ASN A CA 1
ATOM 689 C C . ASN A 1 90 ? 16.676 -5.875 5.841 1.00 88.69 90 ASN A C 1
ATOM 691 O O . ASN A 1 90 ? 16.983 -7.062 5.817 1.00 88.69 90 ASN A O 1
ATOM 695 N N . LEU A 1 91 ? 15.455 -5.433 5.511 1.00 86.38 91 LEU A N 1
ATOM 696 C CA . LEU A 1 91 ? 14.374 -6.298 5.029 1.00 86.38 91 LEU A CA 1
ATOM 697 C C . LEU A 1 91 ? 14.711 -6.924 3.671 1.00 86.38 91 LEU A C 1
ATOM 699 O O . LEU A 1 91 ? 14.429 -8.098 3.454 1.00 86.38 91 LEU A O 1
ATOM 703 N N . ILE A 1 92 ? 15.305 -6.138 2.771 1.00 86.06 92 ILE A N 1
ATOM 704 C CA . ILE A 1 92 ? 15.740 -6.603 1.448 1.00 86.06 92 ILE A CA 1
ATOM 705 C C . ILE A 1 92 ? 17.020 -7.441 1.568 1.00 86.06 92 ILE A C 1
ATOM 707 O O . ILE A 1 92 ? 17.162 -8.474 0.915 1.00 86.06 92 ILE A O 1
ATOM 711 N N . GLY A 1 93 ? 17.930 -7.020 2.446 1.00 86.06 93 GLY A N 1
ATOM 712 C CA . GLY A 1 93 ? 19.240 -7.630 2.616 1.00 86.06 93 GLY A CA 1
ATOM 713 C C . GLY A 1 93 ? 20.281 -7.094 1.623 1.00 86.06 93 GLY A C 1
ATOM 714 O O . GLY A 1 93 ? 19.990 -6.233 0.791 1.00 86.06 93 GLY A O 1
ATOM 715 N N . PRO A 1 94 ? 21.539 -7.551 1.733 1.00 86.62 94 PRO A N 1
ATOM 716 C CA . PRO A 1 94 ? 22.603 -7.132 0.832 1.00 86.62 94 PRO A CA 1
ATOM 717 C C . PRO A 1 94 ? 22.380 -7.698 -0.575 1.00 86.62 94 PRO A C 1
ATOM 719 O O . PRO A 1 94 ? 22.326 -8.910 -0.773 1.00 86.62 94 PRO A O 1
ATOM 722 N N . GLU A 1 95 ? 22.312 -6.816 -1.567 1.00 85.06 95 GLU A N 1
ATOM 723 C CA . GLU A 1 95 ? 22.223 -7.202 -2.970 1.00 85.06 95 GLU A CA 1
ATOM 724 C C . GLU A 1 95 ? 23.597 -7.222 -3.635 1.00 85.06 95 GLU A C 1
ATOM 726 O O . GLU A 1 95 ? 24.381 -6.277 -3.524 1.00 85.06 95 GLU A O 1
ATOM 731 N N . TYR A 1 96 ? 23.867 -8.268 -4.412 1.00 82.44 96 TYR A N 1
ATOM 732 C CA . TYR A 1 96 ? 25.035 -8.274 -5.283 1.00 82.44 96 TYR A CA 1
ATOM 733 C C . TYR A 1 96 ? 24.835 -7.298 -6.449 1.00 82.44 96 TYR A C 1
ATOM 735 O O . TYR A 1 96 ? 23.752 -7.293 -7.051 1.00 82.44 96 TYR A O 1
ATOM 743 N N . PRO A 1 97 ? 25.848 -6.492 -6.814 1.00 84.31 97 PRO A N 1
ATOM 744 C CA . PRO A 1 97 ? 25.765 -5.654 -7.999 1.00 84.31 97 PRO A CA 1
ATOM 745 C C . PRO A 1 97 ? 25.556 -6.551 -9.218 1.00 84.31 97 PRO A C 1
ATOM 747 O O . PRO A 1 97 ? 26.297 -7.513 -9.427 1.00 84.31 97 PRO A O 1
ATOM 750 N N . LEU A 1 98 ? 24.519 -6.262 -10.002 1.00 77.88 98 LEU A N 1
ATOM 751 C CA . LEU A 1 98 ? 24.380 -6.907 -11.299 1.00 77.88 98 LEU A CA 1
ATOM 752 C C . LEU A 1 98 ? 25.426 -6.335 -12.242 1.00 77.88 98 LEU A C 1
ATOM 754 O O . LEU A 1 98 ? 25.811 -5.169 -12.134 1.00 77.88 98 LEU A O 1
ATOM 758 N N . THR A 1 99 ? 25.890 -7.168 -13.167 1.00 72.75 99 THR A N 1
ATOM 759 C CA . THR A 1 99 ? 26.755 -6.708 -14.246 1.00 72.75 99 THR A CA 1
ATOM 760 C C . THR A 1 99 ? 26.036 -5.578 -14.980 1.00 72.75 99 THR A C 1
ATOM 762 O O . THR A 1 99 ? 24.913 -5.808 -15.441 1.00 72.75 99 THR A O 1
ATOM 765 N N . PRO A 1 100 ? 26.622 -4.371 -15.082 1.00 64.19 100 PRO A N 1
ATOM 766 C CA . PRO A 1 100 ? 26.024 -3.322 -15.888 1.00 64.19 100 PRO A CA 1
ATOM 767 C C . PRO A 1 100 ? 25.850 -3.875 -17.300 1.00 64.19 100 PRO A C 1
ATOM 769 O O . PRO A 1 100 ? 26.801 -4.419 -17.867 1.00 64.19 100 PRO A O 1
ATOM 772 N N . ASN A 1 101 ? 24.633 -3.785 -17.840 1.00 58.38 101 ASN A N 1
ATOM 773 C CA . ASN A 1 101 ? 24.400 -4.080 -19.246 1.00 58.38 101 ASN A CA 1
ATOM 774 C C . ASN A 1 101 ? 25.270 -3.107 -20.040 1.00 58.38 101 ASN A C 1
ATOM 776 O O . ASN A 1 101 ? 24.964 -1.919 -20.141 1.00 58.38 101 ASN A O 1
ATOM 780 N N . LEU A 1 102 ? 26.403 -3.599 -20.539 1.00 51.25 102 LEU A N 1
ATOM 781 C CA . LEU A 1 102 ? 27.256 -2.882 -21.471 1.00 51.25 102 LEU A CA 1
ATOM 782 C C . LEU A 1 102 ? 26.540 -2.911 -22.818 1.00 51.25 102 LEU A C 1
ATOM 784 O O . LEU A 1 102 ? 26.932 -3.652 -23.718 1.00 51.25 102 LEU A O 1
ATOM 788 N N . SER A 1 103 ? 25.464 -2.137 -22.948 1.00 53.84 103 SER A N 1
ATOM 789 C CA . SER A 1 103 ? 24.911 -1.834 -24.259 1.00 53.84 103 SER A CA 1
ATOM 790 C C . SER A 1 103 ? 26.014 -1.110 -25.002 1.00 53.84 103 SER A C 1
ATOM 792 O O . SER A 1 103 ? 26.349 0.036 -24.695 1.00 53.84 103 SER A O 1
ATOM 794 N N . GLN A 1 104 ? 26.664 -1.820 -25.918 1.00 54.38 104 GLN A N 1
ATOM 795 C CA . GLN A 1 104 ? 27.641 -1.191 -26.779 1.00 54.38 104 GLN A CA 1
ATOM 796 C C . GLN A 1 104 ? 26.870 -0.124 -27.556 1.00 54.38 104 GLN A C 1
ATOM 798 O O . GLN A 1 104 ? 25.859 -0.464 -28.181 1.00 54.38 104 GLN A O 1
ATOM 803 N N . PRO A 1 105 ? 27.278 1.159 -27.505 1.00 54.97 105 PRO A N 1
ATOM 804 C CA . PRO A 1 105 ? 26.714 2.126 -28.427 1.00 54.97 105 PRO A CA 1
ATOM 805 C C . PRO A 1 105 ? 26.852 1.540 -29.835 1.00 54.97 105 PRO A C 1
ATOM 807 O O . PRO A 1 105 ? 27.858 0.865 -30.105 1.00 54.97 105 PRO A O 1
ATOM 810 N N . PRO A 1 106 ? 25.861 1.748 -30.723 1.00 58.31 106 PRO A N 1
ATOM 811 C CA . PRO A 1 106 ? 25.987 1.281 -32.091 1.00 58.31 106 PRO A CA 1
ATOM 812 C C . PRO A 1 106 ? 27.348 1.749 -32.620 1.00 58.31 106 PRO A C 1
ATOM 814 O O . PRO A 1 106 ? 27.732 2.896 -32.357 1.00 58.31 106 PRO A O 1
ATOM 817 N N . PRO A 1 107 ? 28.114 0.868 -33.285 1.00 67.62 107 PRO A N 1
ATOM 818 C CA . PRO A 1 107 ? 29.472 1.187 -33.689 1.00 67.62 107 PRO A CA 1
ATOM 819 C C . PRO A 1 107 ? 29.463 2.501 -34.468 1.00 67.62 107 PRO A C 1
ATOM 821 O O . PRO A 1 107 ? 28.690 2.662 -35.416 1.00 67.62 107 PRO A O 1
ATOM 824 N N . VAL A 1 108 ? 30.289 3.457 -34.036 1.00 70.50 108 VAL A N 1
ATOM 825 C CA . VAL A 1 108 ? 30.406 4.759 -34.697 1.00 70.50 108 VAL A CA 1
ATOM 826 C C . VAL A 1 108 ? 30.862 4.499 -36.129 1.00 70.50 108 VAL A C 1
ATOM 828 O O . VAL A 1 108 ? 31.989 4.059 -36.362 1.00 70.50 108 VAL A O 1
ATOM 831 N N . LYS A 1 109 ? 29.963 4.719 -37.093 1.00 76.06 109 LYS A N 1
ATOM 832 C CA . LYS A 1 109 ? 30.279 4.541 -38.510 1.00 76.06 109 LYS A CA 1
ATOM 833 C C . LYS A 1 109 ? 31.256 5.632 -38.931 1.00 76.06 109 LYS A C 1
ATOM 835 O O . LYS A 1 109 ? 31.024 6.813 -38.679 1.00 76.06 109 LYS A O 1
ATOM 840 N N . ASN A 1 110 ? 32.335 5.242 -39.599 1.00 82.38 110 ASN A N 1
ATOM 841 C CA . ASN A 1 110 ? 33.273 6.200 -40.174 1.00 82.38 110 ASN A CA 1
ATOM 842 C C . ASN A 1 110 ? 32.606 6.981 -41.315 1.00 82.38 110 ASN A C 1
ATOM 844 O O . ASN A 1 110 ? 31.753 6.451 -42.026 1.00 82.38 110 ASN A O 1
ATOM 848 N N . GLU A 1 111 ? 33.052 8.214 -41.560 1.00 78.31 111 GLU A N 1
ATOM 849 C CA . GLU A 1 111 ? 32.501 9.096 -42.603 1.00 78.31 111 GLU A CA 1
ATOM 850 C C . GLU A 1 111 ? 32.424 8.413 -43.983 1.00 78.31 111 GLU A C 1
ATOM 852 O O . GLU A 1 111 ? 31.423 8.511 -44.688 1.00 78.31 111 GLU A O 1
ATOM 857 N N . LYS A 1 112 ? 33.435 7.606 -44.329 1.00 81.62 112 LYS A N 1
ATOM 858 C CA . LYS A 1 112 ? 33.463 6.806 -45.565 1.00 81.62 112 LYS A CA 1
ATOM 859 C C . LYS A 1 112 ? 32.328 5.778 -45.646 1.00 81.62 112 LYS A C 1
ATOM 861 O O . LYS A 1 112 ? 31.738 5.619 -46.708 1.00 81.62 112 LYS A O 1
ATOM 866 N N . GLN A 1 113 ? 32.004 5.122 -44.531 1.00 78.44 113 GLN A N 1
ATOM 867 C CA . GLN A 1 113 ? 30.924 4.132 -44.453 1.00 78.44 113 GLN A CA 1
ATOM 868 C C . GLN A 1 113 ? 29.554 4.802 -44.594 1.00 78.44 113 GLN A C 1
ATOM 870 O O . GLN A 1 113 ? 28.691 4.290 -45.300 1.00 78.44 113 GLN A O 1
ATOM 875 N N . LEU A 1 114 ? 29.375 5.982 -43.989 1.00 74.12 114 LEU A N 1
ATOM 876 C CA . LEU A 1 114 ? 28.158 6.783 -44.151 1.00 74.12 114 LEU A CA 1
ATOM 877 C C . LEU A 1 114 ? 27.965 7.217 -45.609 1.00 74.12 114 LEU A C 1
ATOM 879 O O . LEU A 1 114 ? 26.860 7.134 -46.141 1.00 74.12 114 LEU A O 1
ATOM 883 N N . ILE A 1 115 ? 29.045 7.635 -46.275 1.00 75.62 115 ILE A N 1
ATOM 884 C CA . ILE A 1 115 ? 29.022 8.033 -47.688 1.00 75.62 115 ILE A CA 1
ATOM 885 C C . ILE A 1 115 ? 28.698 6.841 -48.601 1.00 75.62 115 ILE A C 1
ATOM 887 O O . ILE A 1 115 ? 27.964 7.000 -49.576 1.00 75.62 115 ILE A O 1
ATOM 891 N N . GLU A 1 116 ? 29.223 5.650 -48.314 1.00 82.44 116 GLU A N 1
ATOM 892 C CA . GLU A 1 116 ? 28.909 4.431 -49.071 1.00 82.44 116 GLU A CA 1
ATOM 893 C C . GLU A 1 116 ? 27.453 3.990 -48.892 1.00 82.44 116 GLU A C 1
ATOM 895 O O . GLU A 1 116 ? 26.778 3.711 -49.886 1.00 82.44 116 GLU A O 1
ATOM 900 N N . GLU A 1 117 ? 26.936 3.993 -47.660 1.00 79.06 117 GLU A N 1
ATOM 901 C CA . GLU A 1 117 ? 25.516 3.731 -47.388 1.00 79.06 117 GLU A CA 1
ATOM 902 C C . GLU A 1 117 ? 24.617 4.741 -48.106 1.00 79.06 117 GLU A C 1
ATOM 904 O O . GLU A 1 117 ? 23.623 4.357 -48.723 1.00 79.06 117 GLU A O 1
ATOM 909 N N . TRP A 1 118 ? 25.007 6.019 -48.106 1.00 68.00 118 TRP A N 1
ATOM 910 C CA . TRP A 1 118 ? 24.279 7.085 -48.788 1.00 68.00 118 TRP A CA 1
ATOM 911 C C . TRP A 1 118 ? 24.256 6.913 -50.309 1.00 68.00 118 TRP A C 1
ATOM 913 O O . TRP A 1 118 ? 23.228 7.138 -50.940 1.00 68.00 118 TRP A O 1
ATOM 923 N N . LYS A 1 119 ? 25.372 6.486 -50.912 1.00 76.12 119 LYS A N 1
ATOM 924 C CA . LYS A 1 119 ? 25.457 6.202 -52.356 1.00 76.12 119 LYS A CA 1
ATOM 925 C C . LYS A 1 119 ? 24.662 4.960 -52.761 1.00 76.12 119 LYS A C 1
ATOM 927 O O . LYS A 1 119 ? 24.214 4.876 -53.901 1.00 76.12 119 LYS A O 1
ATOM 932 N N . LYS A 1 120 ? 24.511 3.996 -51.847 1.00 82.94 120 LYS A N 1
ATOM 933 C CA . LYS A 1 120 ? 23.751 2.755 -52.058 1.00 82.94 120 LYS A CA 1
ATOM 934 C C . LYS A 1 120 ? 22.248 2.935 -51.819 1.00 82.94 120 LYS A C 1
ATOM 936 O O . LYS A 1 120 ? 21.451 2.181 -52.377 1.00 82.94 120 LYS A O 1
ATOM 941 N N . ALA A 1 121 ? 21.853 3.921 -51.014 1.00 68.06 121 ALA A N 1
ATOM 942 C CA . ALA A 1 121 ? 20.462 4.293 -50.806 1.00 68.06 121 ALA A CA 1
ATOM 943 C C . ALA A 1 121 ? 19.897 4.885 -52.109 1.00 68.06 121 ALA A C 1
ATOM 945 O O . ALA A 1 121 ? 20.230 6.001 -52.498 1.00 68.06 121 ALA A O 1
ATOM 946 N N . GLY A 1 122 ? 19.081 4.105 -52.823 1.00 73.50 122 GLY A N 1
ATOM 947 C CA . GLY A 1 122 ? 18.446 4.522 -54.075 1.00 73.50 122 GLY A CA 1
ATOM 948 C C . GLY A 1 122 ? 17.565 5.781 -53.943 1.00 73.50 122 GLY A C 1
ATOM 949 O O . GLY A 1 122 ? 17.443 6.360 -52.860 1.00 73.50 122 GLY A O 1
ATOM 950 N N . PRO A 1 123 ? 16.918 6.229 -55.038 1.00 70.31 123 PRO A N 1
ATOM 951 C CA . PRO A 1 123 ? 16.057 7.409 -55.015 1.00 70.31 123 PRO A CA 1
ATOM 952 C C . PRO A 1 123 ? 15.003 7.284 -53.913 1.00 70.31 123 PRO A C 1
ATOM 954 O O . PRO A 1 123 ? 14.244 6.316 -53.867 1.00 70.31 123 PRO A O 1
ATOM 957 N N . ARG A 1 124 ? 14.981 8.269 -53.005 1.00 63.88 124 ARG A N 1
ATOM 958 C CA . ARG A 1 124 ? 14.090 8.255 -51.845 1.00 63.88 124 ARG A CA 1
ATOM 959 C C . ARG A 1 124 ? 12.638 8.219 -52.343 1.00 63.88 124 ARG A C 1
ATOM 961 O O . ARG A 1 124 ? 12.240 9.153 -53.049 1.00 63.88 124 ARG A O 1
ATOM 968 N N . PRO A 1 125 ? 11.855 7.179 -52.007 1.00 62.03 125 PRO A N 1
ATOM 969 C CA . PRO A 1 125 ? 10.469 7.103 -52.437 1.00 62.03 125 PRO A CA 1
ATOM 970 C C . PRO A 1 125 ? 9.711 8.336 -51.929 1.00 62.03 125 PRO A C 1
ATOM 972 O O . PRO A 1 125 ? 9.946 8.811 -50.815 1.00 62.03 125 PRO A O 1
ATOM 975 N N . ARG A 1 126 ? 8.858 8.898 -52.790 1.00 66.44 126 ARG A N 1
ATOM 976 C CA . ARG A 1 126 ? 7.905 9.956 -52.436 1.00 66.44 126 ARG A CA 1
ATOM 977 C C . ARG A 1 126 ? 6.494 9.356 -52.432 1.00 66.44 126 ARG A C 1
ATOM 979 O O . ARG A 1 126 ? 6.182 8.659 -53.396 1.00 66.44 126 ARG A O 1
ATOM 986 N N . PRO A 1 127 ? 5.637 9.645 -51.434 1.00 66.25 127 PRO A N 1
ATOM 987 C CA . PRO A 1 127 ? 5.854 10.511 -50.266 1.00 66.25 127 PRO A CA 1
ATOM 988 C C . PRO A 1 127 ? 6.978 9.995 -49.361 1.00 66.25 127 PRO A C 1
ATOM 990 O O . PRO A 1 127 ? 7.240 8.797 -49.329 1.00 66.25 127 PRO A O 1
ATOM 993 N N . LEU A 1 128 ? 7.701 10.926 -48.724 1.00 57.44 128 LEU A N 1
ATOM 994 C CA . LEU A 1 128 ? 8.871 10.596 -47.910 1.00 57.44 128 LEU A CA 1
ATOM 995 C C . LEU A 1 128 ? 8.478 9.506 -46.905 1.00 57.44 128 LEU A C 1
ATOM 997 O O . LEU A 1 128 ? 7.465 9.688 -46.222 1.00 57.44 128 LEU A O 1
ATOM 1001 N N . PRO A 1 129 ? 9.244 8.405 -46.791 1.00 60.59 129 PRO A N 1
ATOM 1002 C CA . PRO A 1 129 ? 9.033 7.501 -45.679 1.00 60.59 129 PRO A CA 1
ATOM 1003 C C . PRO A 1 129 ? 9.184 8.315 -44.387 1.00 60.59 129 PRO A C 1
ATOM 1005 O O . PRO A 1 129 ? 9.976 9.273 -44.365 1.00 60.59 129 PRO A O 1
ATOM 1008 N N . PRO A 1 130 ? 8.425 7.981 -43.331 1.00 59.50 130 PRO A N 1
ATOM 1009 C CA . PRO A 1 130 ? 8.633 8.601 -42.033 1.00 59.50 130 PRO A CA 1
ATOM 1010 C C . PRO A 1 130 ? 10.127 8.524 -41.684 1.00 59.50 130 PRO A C 1
ATOM 1012 O O . PRO A 1 130 ? 10.798 7.566 -42.090 1.00 59.50 130 PRO A O 1
ATOM 1015 N N . PRO A 1 131 ? 10.678 9.550 -41.010 1.00 61.56 131 PRO A N 1
ATOM 1016 C CA . PRO A 1 131 ? 12.075 9.523 -40.605 1.00 61.56 131 PRO A CA 1
ATOM 1017 C C . PRO A 1 131 ? 12.373 8.185 -39.915 1.00 61.56 131 PRO A C 1
ATOM 1019 O O . PRO A 1 131 ? 11.518 7.704 -39.165 1.00 61.56 131 PRO A O 1
ATOM 1022 N N . PRO A 1 132 ? 13.536 7.561 -40.196 1.00 57.28 132 PRO A N 1
ATOM 1023 C CA . PRO A 1 132 ? 13.899 6.315 -39.539 1.00 57.28 132 PRO A CA 1
ATOM 1024 C C . PRO A 1 132 ? 13.768 6.512 -38.032 1.00 57.28 132 PRO A C 1
ATOM 1026 O O . PRO A 1 132 ? 14.173 7.558 -37.511 1.00 57.28 132 PRO A O 1
ATOM 1029 N N . ALA A 1 133 ? 13.153 5.538 -37.359 1.00 55.41 133 ALA A N 1
ATOM 1030 C CA . ALA A 1 133 ? 12.982 5.592 -35.918 1.00 55.41 133 ALA A CA 1
ATOM 1031 C C . ALA A 1 133 ? 14.345 5.860 -35.273 1.00 55.41 133 ALA A C 1
ATOM 1033 O O . ALA A 1 133 ? 15.363 5.287 -35.681 1.00 55.41 133 ALA A O 1
ATOM 1034 N N . ARG A 1 134 ? 14.377 6.784 -34.308 1.00 65.12 134 ARG A N 1
ATOM 1035 C CA . ARG A 1 134 ? 15.595 7.014 -33.531 1.00 65.12 134 ARG A CA 1
ATOM 1036 C C . ARG A 1 134 ? 16.013 5.678 -32.900 1.00 65.12 134 ARG A C 1
ATOM 1038 O O . ARG A 1 134 ? 15.126 4.927 -32.493 1.00 65.12 134 ARG A O 1
ATOM 1045 N N . PRO A 1 135 ? 17.317 5.373 -32.802 1.00 57.97 135 PRO A N 1
ATOM 1046 C CA . PRO A 1 135 ? 17.741 4.264 -31.965 1.00 57.97 135 PRO A CA 1
ATOM 1047 C C . PRO A 1 135 ? 17.229 4.527 -30.545 1.00 57.97 135 PRO A C 1
ATOM 1049 O O . PRO A 1 135 ? 17.456 5.614 -30.005 1.00 57.97 135 PRO A O 1
ATOM 1052 N N . PHE A 1 136 ? 16.488 3.572 -29.986 1.00 51.53 136 PHE A N 1
ATOM 1053 C CA . PHE A 1 136 ? 16.021 3.660 -28.610 1.00 51.53 136 PHE A CA 1
ATOM 1054 C C . PHE A 1 136 ? 17.231 3.678 -27.680 1.00 51.53 136 PHE A C 1
ATOM 1056 O O . PHE A 1 136 ? 18.191 2.920 -27.850 1.00 51.53 136 PHE A O 1
ATOM 1063 N N . TYR A 1 137 ? 17.225 4.604 -26.726 1.00 54.34 137 TYR A N 1
ATOM 1064 C CA . TYR A 1 137 ? 18.247 4.614 -25.691 1.00 54.34 137 TYR A CA 1
ATOM 1065 C C . TYR A 1 137 ? 17.944 3.515 -24.676 1.00 54.34 137 TYR A C 1
ATOM 1067 O O . TYR A 1 137 ? 16.789 3.208 -24.412 1.00 54.34 137 TYR A O 1
ATOM 1075 N N . GLN A 1 138 ? 18.980 2.967 -24.042 1.00 53.94 138 GLN A N 1
ATOM 1076 C CA . GLN A 1 138 ? 18.829 1.881 -23.069 1.00 53.94 138 GLN A CA 1
ATOM 1077 C C . GLN A 1 138 ? 17.820 2.203 -21.949 1.00 53.94 138 GLN A C 1
ATOM 1079 O O . GLN A 1 138 ? 17.033 1.343 -21.579 1.00 53.94 138 GLN A O 1
ATOM 1084 N N . HIS A 1 139 ? 17.777 3.450 -21.469 1.00 55.59 139 HIS A N 1
ATOM 1085 C CA . HIS A 1 139 ? 16.807 3.872 -20.452 1.00 55.59 139 HIS A CA 1
ATOM 1086 C C . HIS A 1 139 ? 15.351 3.883 -20.954 1.00 55.59 139 HIS A C 1
ATOM 1088 O O . HIS A 1 139 ? 14.437 3.804 -20.146 1.00 55.59 139 HIS A O 1
ATOM 1094 N N . GLU A 1 140 ? 15.126 3.974 -22.269 1.00 52.53 140 GLU A N 1
ATOM 1095 C CA . GLU A 1 140 ? 13.794 3.878 -22.886 1.00 52.53 140 GLU A CA 1
ATOM 1096 C C . GLU A 1 140 ? 13.355 2.411 -23.024 1.00 52.53 140 GLU A C 1
ATOM 1098 O O . GLU A 1 140 ? 12.161 2.126 -22.954 1.00 52.53 140 GLU A O 1
ATOM 1103 N N . ASN A 1 141 ? 14.318 1.484 -23.140 1.00 54.91 141 ASN A N 1
ATOM 1104 C CA . ASN A 1 141 ? 14.071 0.037 -23.137 1.00 54.91 141 ASN A CA 1
ATOM 1105 C C . ASN A 1 141 ? 13.894 -0.543 -21.723 1.00 54.91 141 ASN A C 1
ATOM 1107 O O . ASN A 1 141 ? 13.244 -1.571 -21.561 1.00 54.91 141 ASN A O 1
ATOM 1111 N N . GLU A 1 142 ? 14.466 0.106 -20.705 1.00 51.56 142 GLU A N 1
ATOM 1112 C CA . GLU A 1 142 ? 14.341 -0.283 -19.291 1.00 51.56 142 GLU A CA 1
ATOM 1113 C C . GLU A 1 142 ? 12.961 0.046 -18.688 1.00 51.56 142 GLU A C 1
ATOM 1115 O O . GLU A 1 142 ? 12.602 -0.492 -17.636 1.00 51.56 142 GLU A O 1
ATOM 1120 N N . ASP A 1 143 ? 12.184 0.906 -19.349 1.00 53.75 143 ASP A N 1
ATOM 1121 C CA . ASP A 1 143 ? 10.813 1.230 -18.968 1.00 53.75 143 ASP A CA 1
ATOM 1122 C C . ASP A 1 143 ? 9.802 0.247 -19.586 1.00 53.75 143 ASP A C 1
ATOM 1124 O O . ASP A 1 143 ? 10.005 -0.322 -20.656 1.00 53.75 143 ASP A O 1
ATOM 1128 N N . TRP A 1 144 ? 8.656 0.083 -18.918 1.00 49.94 144 TRP A N 1
ATOM 1129 C CA . TRP A 1 144 ? 7.615 -0.937 -19.166 1.00 49.94 144 TRP A CA 1
ATOM 1130 C C . TRP A 1 144 ? 7.067 -1.034 -20.611 1.00 49.94 144 TRP A C 1
ATOM 1132 O O . TRP A 1 144 ? 6.370 -1.991 -20.931 1.00 49.94 144 TRP A O 1
ATOM 1142 N N . TYR A 1 145 ? 7.363 -0.062 -21.481 1.00 54.66 145 TYR A N 1
ATOM 1143 C CA . TYR A 1 145 ? 6.903 0.003 -22.876 1.00 54.66 145 TYR A CA 1
ATOM 1144 C C . TYR A 1 145 ? 8.009 -0.208 -23.922 1.00 54.66 145 TYR A C 1
ATOM 1146 O O . TYR A 1 145 ? 7.704 -0.218 -25.114 1.00 54.66 145 TYR A O 1
ATOM 1154 N N . GLY A 1 146 ? 9.267 -0.379 -23.507 1.00 58.31 146 GLY A N 1
ATOM 1155 C CA . GLY A 1 146 ? 10.418 -0.444 -24.410 1.00 58.31 146 GLY A CA 1
ATOM 1156 C C . GLY A 1 146 ? 10.337 -1.556 -25.456 1.00 58.31 146 GLY A C 1
ATOM 1157 O O . GLY A 1 146 ? 10.578 -1.335 -26.638 1.00 58.31 146 GLY A O 1
ATOM 1158 N N . TRP A 1 147 ? 9.902 -2.743 -25.037 1.00 57.97 147 TRP A N 1
ATOM 1159 C CA . TRP A 1 147 ? 9.811 -3.919 -25.905 1.00 57.97 147 TRP A CA 1
ATOM 1160 C C . TRP A 1 147 ? 8.561 -3.946 -26.789 1.00 57.97 147 TRP A C 1
ATOM 1162 O O . TRP A 1 147 ? 8.578 -4.576 -27.841 1.00 57.97 147 TRP A O 1
ATOM 1172 N N . VAL A 1 148 ? 7.495 -3.228 -26.413 1.00 57.47 148 VAL A N 1
ATOM 1173 C CA . VAL A 1 148 ? 6.220 -3.209 -27.161 1.00 57.47 148 VAL A CA 1
ATOM 1174 C C . VAL A 1 148 ? 6.409 -2.634 -28.570 1.00 57.47 148 VAL A C 1
ATOM 1176 O O . VAL A 1 148 ? 5.643 -2.936 -29.480 1.00 57.47 148 VAL A O 1
ATOM 1179 N N . ALA A 1 149 ? 7.440 -1.806 -28.763 1.00 57.91 149 ALA A N 1
ATOM 1180 C CA . ALA A 1 149 ? 7.807 -1.257 -30.064 1.00 57.91 149 ALA A CA 1
ATOM 1181 C C . ALA A 1 149 ? 8.809 -2.128 -30.850 1.00 57.91 149 ALA A C 1
ATOM 1183 O O . ALA A 1 149 ? 8.977 -1.903 -32.049 1.00 57.91 149 ALA A O 1
ATOM 1184 N N . GLU A 1 150 ? 9.486 -3.082 -30.201 1.00 57.50 150 GLU A N 1
ATOM 1185 C CA . GLU A 1 150 ? 10.570 -3.881 -30.795 1.00 57.50 150 GLU A CA 1
ATOM 1186 C C . GLU A 1 150 ? 10.121 -5.292 -31.192 1.00 57.50 150 GLU A C 1
ATOM 1188 O O . GLU A 1 150 ? 10.525 -5.785 -32.248 1.00 57.50 150 GLU A O 1
ATOM 1193 N N . THR A 1 151 ? 9.285 -5.942 -30.379 1.00 58.53 151 THR A N 1
ATOM 1194 C CA . THR A 1 151 ? 8.857 -7.328 -30.599 1.00 58.53 151 THR A CA 1
ATOM 1195 C C . THR A 1 151 ? 7.375 -7.525 -30.288 1.00 58.53 151 THR A C 1
ATOM 1197 O O . THR A 1 151 ? 6.885 -7.086 -29.253 1.00 58.53 151 THR A O 1
ATOM 1200 N N . ASP A 1 152 ? 6.673 -8.282 -31.141 1.00 65.56 152 ASP A N 1
ATOM 1201 C CA . ASP A 1 152 ? 5.274 -8.696 -30.909 1.00 65.56 152 ASP A CA 1
ATOM 1202 C C . ASP A 1 152 ? 5.128 -9.683 -29.728 1.00 65.56 152 ASP A C 1
ATOM 1204 O O . ASP A 1 152 ? 4.020 -10.027 -29.318 1.00 65.56 152 ASP A O 1
ATOM 1208 N N . THR A 1 153 ? 6.250 -10.166 -29.189 1.00 64.19 153 THR A N 1
ATOM 1209 C CA . THR A 1 153 ? 6.325 -11.101 -28.064 1.00 64.19 153 THR A CA 1
ATOM 1210 C C . THR A 1 153 ? 6.890 -10.415 -26.827 1.00 64.19 153 THR A C 1
ATOM 1212 O O . THR A 1 153 ? 7.916 -9.738 -26.920 1.00 64.19 153 THR A O 1
ATOM 1215 N N . GLU A 1 154 ? 6.253 -10.637 -25.675 1.00 66.38 154 GLU A N 1
ATOM 1216 C CA . GLU A 1 154 ? 6.747 -10.180 -24.371 1.00 66.38 154 GLU A CA 1
ATOM 1217 C C . GLU A 1 154 ? 8.121 -10.815 -24.077 1.00 66.38 154 GLU A C 1
ATOM 1219 O O . GLU A 1 154 ? 8.261 -12.035 -24.204 1.00 66.38 154 GLU A O 1
ATOM 1224 N N . PRO A 1 155 ? 9.154 -10.015 -23.759 1.00 68.94 155 PRO A N 1
ATOM 1225 C CA . PRO A 1 155 ? 10.491 -10.523 -23.486 1.00 68.94 155 PRO A CA 1
ATOM 1226 C C . PRO A 1 155 ? 10.560 -11.222 -22.124 1.00 68.94 155 PRO A C 1
ATOM 1228 O O . PRO A 1 155 ? 9.812 -10.903 -21.199 1.00 68.94 155 PRO A O 1
ATOM 1231 N N . ASP A 1 156 ? 11.520 -12.137 -21.977 1.00 71.62 156 ASP A N 1
ATOM 1232 C CA . ASP A 1 156 ? 11.818 -12.757 -20.686 1.00 71.62 156 ASP A CA 1
ATOM 1233 C C . ASP A 1 156 ? 12.273 -11.703 -19.659 1.00 71.62 156 ASP A C 1
ATOM 1235 O O . ASP A 1 156 ? 13.011 -10.767 -19.981 1.00 71.62 156 ASP A O 1
ATOM 1239 N N . PHE A 1 157 ? 11.872 -11.879 -18.395 1.00 71.19 157 PHE A N 1
ATOM 1240 C CA . PHE A 1 157 ? 12.242 -10.966 -17.311 1.00 71.19 157 PHE A CA 1
ATOM 1241 C C . PHE A 1 157 ? 13.762 -10.849 -17.158 1.00 71.19 157 PHE A C 1
ATOM 1243 O O . PHE A 1 157 ? 14.464 -11.849 -16.974 1.00 71.19 157 PHE A O 1
ATOM 1250 N N . SER A 1 158 ? 14.278 -9.616 -17.139 1.00 79.62 158 SER A N 1
ATOM 1251 C CA . SER A 1 158 ? 15.694 -9.401 -16.857 1.00 79.62 158 SER A CA 1
ATOM 1252 C C . SER A 1 158 ? 16.020 -9.740 -15.392 1.00 79.62 158 SER A C 1
ATOM 1254 O O . SER A 1 158 ? 15.153 -9.661 -14.514 1.00 79.62 158 SER A O 1
ATOM 1256 N N . PRO A 1 159 ? 17.287 -10.045 -15.053 1.00 82.44 159 PRO A N 1
ATOM 1257 C CA . PRO A 1 159 ? 17.695 -10.228 -13.660 1.00 82.44 159 PRO A CA 1
ATOM 1258 C C . PRO A 1 159 ? 17.396 -9.014 -12.759 1.00 82.44 159 PRO A C 1
ATOM 1260 O O . PRO A 1 159 ? 17.157 -9.182 -11.561 1.00 82.44 159 PRO A O 1
ATOM 1263 N N . MET A 1 160 ? 17.372 -7.795 -13.319 1.00 81.25 160 MET A N 1
ATOM 1264 C CA . MET A 1 160 ? 16.919 -6.594 -12.606 1.00 81.25 160 MET A CA 1
ATOM 1265 C C . MET A 1 160 ? 15.412 -6.617 -12.346 1.00 81.25 160 MET A C 1
ATOM 1267 O O . MET A 1 160 ? 14.983 -6.200 -11.271 1.00 81.25 160 MET A O 1
ATOM 1271 N N . ASP A 1 161 ? 14.612 -7.104 -13.291 1.00 80.62 161 ASP A N 1
ATOM 1272 C CA . ASP A 1 161 ? 13.154 -7.170 -13.150 1.00 80.62 161 ASP A CA 1
ATOM 1273 C C . ASP A 1 161 ? 12.745 -8.213 -12.120 1.00 80.62 161 ASP A C 1
ATOM 1275 O O . ASP A 1 161 ? 11.960 -7.907 -11.225 1.00 80.62 161 ASP A O 1
ATOM 1279 N N . LEU A 1 162 ? 13.360 -9.398 -12.162 1.00 84.50 162 LEU A N 1
ATOM 1280 C CA . LEU A 1 162 ? 13.171 -10.438 -11.146 1.00 84.50 162 LEU A CA 1
ATOM 1281 C C . LEU A 1 162 ? 13.528 -9.926 -9.748 1.00 84.50 162 LEU A C 1
ATOM 1283 O O . LEU A 1 162 ? 12.828 -10.190 -8.771 1.00 84.50 162 LEU A O 1
ATOM 1287 N N . ARG A 1 163 ? 14.600 -9.137 -9.646 1.00 85.81 163 ARG A N 1
ATOM 1288 C CA . ARG A 1 163 ? 15.009 -8.512 -8.390 1.00 85.81 163 ARG A CA 1
ATOM 1289 C C . ARG A 1 163 ? 14.005 -7.466 -7.905 1.00 85.81 163 ARG A C 1
ATOM 1291 O O . ARG A 1 163 ? 13.591 -7.509 -6.749 1.00 85.81 163 ARG A O 1
ATOM 1298 N N . LYS A 1 164 ? 13.573 -6.550 -8.777 1.00 83.25 164 LYS A N 1
ATOM 1299 C CA . LYS A 1 164 ? 12.522 -5.568 -8.460 1.00 83.25 164 LYS A CA 1
ATOM 1300 C C . LYS A 1 164 ? 11.229 -6.271 -8.030 1.00 83.25 164 LYS A C 1
ATOM 1302 O O . LYS A 1 164 ? 10.591 -5.841 -7.070 1.00 83.25 164 LYS A O 1
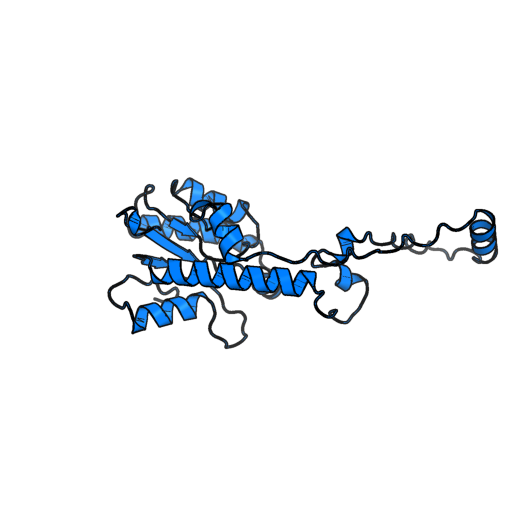ATOM 1307 N N . GLN A 1 165 ? 10.868 -7.367 -8.697 1.00 84.31 165 GLN A N 1
ATOM 1308 C CA . GLN A 1 165 ? 9.715 -8.194 -8.353 1.00 84.31 165 GLN A CA 1
ATOM 1309 C C . GLN A 1 165 ? 9.871 -8.833 -6.968 1.00 84.31 165 GLN A C 1
ATOM 1311 O O . GLN A 1 165 ? 8.936 -8.781 -6.171 1.00 84.31 165 GLN A O 1
ATOM 1316 N N . ALA A 1 166 ? 11.049 -9.366 -6.637 1.00 88.62 166 ALA A N 1
ATOM 1317 C CA . ALA A 1 166 ? 11.322 -9.918 -5.313 1.00 88.62 166 ALA A CA 1
ATOM 1318 C C . ALA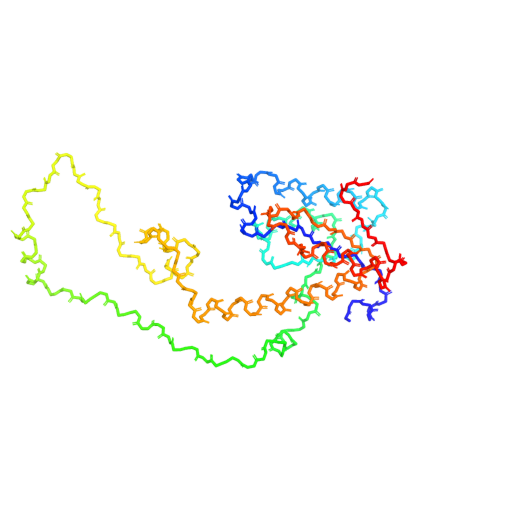 A 1 166 ? 11.168 -8.861 -4.203 1.00 88.62 166 ALA A C 1
ATOM 1320 O O . ALA A 1 166 ? 10.499 -9.113 -3.202 1.00 88.62 166 ALA A O 1
ATOM 1321 N N . HIS A 1 167 ? 11.707 -7.650 -4.391 1.00 87.44 167 HIS A N 1
ATOM 1322 C CA . HIS A 1 167 ? 11.541 -6.564 -3.412 1.00 87.44 167 HIS A CA 1
ATOM 1323 C C . HIS A 1 167 ? 10.084 -6.150 -3.256 1.00 87.44 167 HIS A C 1
ATOM 1325 O O . HIS A 1 167 ? 9.621 -5.898 -2.144 1.00 87.44 167 HIS A O 1
ATOM 1331 N N . ARG A 1 168 ? 9.345 -6.118 -4.366 1.00 85.00 168 ARG A N 1
ATOM 1332 C CA . ARG A 1 168 ? 7.920 -5.820 -4.351 1.00 85.00 168 ARG A CA 1
ATOM 1333 C C . ARG A 1 168 ? 7.141 -6.826 -3.507 1.00 85.00 168 ARG A C 1
ATOM 1335 O O . ARG A 1 168 ? 6.350 -6.403 -2.675 1.00 85.00 168 ARG A O 1
ATOM 1342 N N . LEU A 1 169 ? 7.412 -8.124 -3.661 1.00 87.06 169 LEU A N 1
ATOM 1343 C CA . LEU A 1 169 ? 6.776 -9.170 -2.853 1.00 87.06 169 LEU A CA 1
ATOM 1344 C C . LEU A 1 169 ? 7.083 -9.016 -1.358 1.00 87.06 169 LEU A C 1
ATOM 1346 O O . LEU A 1 169 ? 6.193 -9.199 -0.530 1.00 87.06 169 LEU A O 1
ATOM 1350 N N . LEU A 1 170 ? 8.314 -8.635 -1.000 1.00 89.62 170 LEU A N 1
ATOM 1351 C CA . LEU A 1 170 ? 8.671 -8.341 0.393 1.00 89.62 170 LEU A CA 1
ATOM 1352 C C . LEU A 1 170 ? 7.871 -7.155 0.948 1.00 89.62 170 LEU A C 1
ATOM 1354 O O . LEU A 1 170 ? 7.408 -7.195 2.088 1.00 89.62 170 LEU A O 1
ATOM 1358 N N . TRP A 1 171 ? 7.684 -6.103 0.151 1.00 87.81 171 TRP A N 1
ATOM 1359 C CA . TRP A 1 171 ? 6.877 -4.955 0.554 1.00 87.81 171 TRP A CA 1
ATOM 1360 C C . TRP A 1 171 ? 5.387 -5.281 0.648 1.00 87.81 171 TRP A C 1
ATOM 1362 O O . TRP A 1 171 ? 4.745 -4.846 1.600 1.00 87.81 171 TRP A O 1
ATOM 1372 N N . ASP A 1 172 ? 4.851 -6.064 -0.286 1.00 87.69 172 ASP A N 1
ATOM 1373 C CA . ASP A 1 172 ? 3.460 -6.516 -0.245 1.00 87.69 172 ASP A CA 1
ATOM 1374 C C . ASP A 1 172 ? 3.226 -7.419 0.988 1.00 87.69 172 ASP A C 1
ATOM 1376 O O . ASP A 1 172 ? 2.183 -7.331 1.634 1.00 87.69 172 ASP A O 1
ATOM 1380 N N . ALA A 1 173 ? 4.214 -8.228 1.394 1.00 90.81 173 ALA A N 1
ATOM 1381 C CA . ALA A 1 173 ? 4.152 -9.021 2.626 1.00 90.81 173 ALA A CA 1
ATOM 1382 C C . ALA A 1 173 ? 4.138 -8.149 3.897 1.00 90.81 173 ALA A C 1
ATOM 1384 O O . ALA A 1 173 ? 3.402 -8.438 4.846 1.00 90.81 173 ALA A O 1
ATOM 1385 N N . LEU A 1 174 ? 4.915 -7.061 3.919 1.00 89.88 174 LEU A N 1
ATOM 1386 C CA . LEU A 1 174 ? 4.873 -6.077 5.005 1.00 89.88 174 LEU A CA 1
ATOM 1387 C C . LEU A 1 174 ? 3.501 -5.395 5.067 1.00 89.88 174 LEU A C 1
ATOM 1389 O O . LEU A 1 174 ? 2.892 -5.335 6.136 1.00 89.88 174 LEU A O 1
ATOM 1393 N N . ASP A 1 175 ? 2.992 -4.942 3.921 1.00 90.56 175 ASP A N 1
ATOM 1394 C CA . ASP A 1 175 ? 1.674 -4.316 3.811 1.00 90.56 175 ASP A CA 1
ATOM 1395 C C . ASP A 1 175 ? 0.562 -5.259 4.274 1.00 90.56 175 ASP A C 1
ATOM 1397 O O . ASP A 1 175 ? -0.366 -4.830 4.965 1.00 90.56 175 ASP A O 1
ATOM 1401 N N . TYR A 1 176 ? 0.669 -6.547 3.943 1.00 92.12 176 TYR A N 1
ATOM 1402 C CA . TYR A 1 176 ? -0.257 -7.584 4.383 1.00 92.12 176 TYR A CA 1
ATOM 1403 C C . TYR A 1 176 ? -0.295 -7.678 5.909 1.00 92.12 176 TYR A C 1
ATOM 1405 O O . TYR A 1 176 ? -1.370 -7.600 6.504 1.00 92.12 176 TYR A O 1
ATOM 1413 N N . TYR A 1 177 ? 0.870 -7.783 6.554 1.00 91.44 177 TYR A N 1
ATOM 1414 C CA . TYR A 1 177 ? 0.953 -7.892 8.009 1.00 91.44 177 TYR A CA 1
ATOM 1415 C C . TYR A 1 177 ? 0.368 -6.658 8.707 1.00 91.44 177 TYR A C 1
ATOM 1417 O O . TYR A 1 177 ? -0.443 -6.783 9.624 1.00 91.44 177 TYR A O 1
ATOM 1425 N N . VAL A 1 178 ? 0.717 -5.456 8.237 1.00 91.50 178 VAL A N 1
ATOM 1426 C CA . VAL A 1 178 ? 0.179 -4.201 8.786 1.00 91.50 178 VAL A CA 1
ATOM 1427 C C . VAL A 1 178 ? -1.337 -4.108 8.583 1.00 91.50 178 VAL A C 1
ATOM 1429 O O . VAL A 1 178 ? -2.052 -3.658 9.477 1.00 91.50 178 VAL A O 1
ATOM 1432 N N . SER A 1 179 ? -1.849 -4.575 7.443 1.00 92.06 179 SER A N 1
ATOM 1433 C CA . SER A 1 179 ? -3.285 -4.540 7.145 1.00 92.06 179 SER A CA 1
ATOM 1434 C C . SER A 1 179 ? -4.084 -5.544 7.979 1.00 92.06 179 SER A C 1
ATOM 1436 O O . SER A 1 179 ? -5.179 -5.241 8.456 1.00 92.06 179 SER A O 1
ATOM 1438 N N . VAL A 1 180 ? -3.529 -6.732 8.224 1.00 92.38 180 VAL A N 1
ATOM 1439 C CA . VAL A 1 180 ? -4.103 -7.719 9.150 1.00 92.38 180 VAL A CA 1
ATOM 1440 C C . VAL A 1 180 ? -4.127 -7.182 10.584 1.00 92.38 180 VAL A C 1
ATOM 1442 O O . VAL A 1 180 ? -5.105 -7.401 11.303 1.00 92.38 180 VAL A O 1
ATOM 1445 N N . GLU A 1 181 ? -3.104 -6.424 10.980 1.00 90.50 181 GLU A N 1
ATOM 1446 C CA . GLU A 1 181 ? -2.963 -5.878 12.331 1.00 90.50 181 GLU A CA 1
ATOM 1447 C C . GLU A 1 181 ? -3.734 -4.582 12.615 1.00 90.50 181 GLU A C 1
ATOM 1449 O O . GLU A 1 181 ? -3.786 -4.141 13.767 1.00 90.50 181 GLU A O 1
ATOM 1454 N N . ALA A 1 182 ? -4.341 -3.974 11.596 1.00 91.31 182 ALA A N 1
ATOM 1455 C CA . ALA A 1 182 ? -5.085 -2.725 11.728 1.00 91.31 182 ALA A CA 1
ATOM 1456 C C . ALA A 1 182 ? -6.418 -2.895 12.472 1.00 91.31 182 ALA A C 1
ATOM 1458 O O . ALA A 1 182 ? -7.070 -3.937 12.373 1.00 91.31 182 ALA A O 1
ATOM 1459 N N . ASP A 1 183 ? -6.897 -1.850 13.141 1.00 90.75 183 ASP A N 1
ATOM 1460 C CA . ASP A 1 183 ? -8.181 -1.887 13.856 1.00 90.75 183 ASP A CA 1
ATOM 1461 C C . ASP A 1 183 ? -9.367 -1.983 12.889 1.00 90.75 183 ASP A C 1
ATOM 1463 O O . ASP A 1 183 ? -10.321 -2.733 13.111 1.00 90.75 183 ASP A O 1
ATOM 1467 N N . ALA A 1 184 ? -9.254 -1.276 11.765 1.00 90.62 184 ALA A N 1
ATOM 1468 C CA . ALA A 1 184 ? -10.169 -1.355 10.640 1.00 90.62 184 ALA A CA 1
ATOM 1469 C C . ALA A 1 184 ? -9.399 -1.579 9.335 1.00 90.62 184 ALA A C 1
ATOM 1471 O O . ALA A 1 184 ? -8.353 -0.965 9.116 1.00 90.62 184 ALA A O 1
ATOM 1472 N N . PHE A 1 185 ? -9.932 -2.431 8.460 1.00 91.56 185 PHE A N 1
ATOM 1473 C CA . PHE A 1 185 ? -9.417 -2.618 7.103 1.00 91.56 185 PHE A CA 1
ATOM 1474 C C . PHE A 1 185 ? -10.458 -2.203 6.064 1.00 91.56 185 PHE A C 1
ATOM 1476 O O . PHE A 1 185 ? -11.627 -2.602 6.140 1.00 91.56 185 PHE A O 1
ATOM 1483 N N . PHE A 1 186 ? -10.012 -1.409 5.093 1.00 89.56 186 PHE A N 1
ATOM 1484 C CA . PHE A 1 186 ? -10.770 -0.998 3.920 1.00 89.56 186 PHE A CA 1
ATOM 1485 C C . PHE A 1 186 ? -10.134 -1.616 2.671 1.00 89.56 186 PHE A C 1
ATOM 1487 O O . PHE A 1 186 ? -9.071 -1.154 2.239 1.00 89.56 186 PHE A O 1
ATOM 1494 N N . PRO A 1 187 ? -10.753 -2.663 2.104 1.00 86.19 187 PRO A N 1
ATOM 1495 C CA . PRO A 1 187 ? -10.245 -3.319 0.913 1.00 86.19 187 PRO A CA 1
ATOM 1496 C C . PRO A 1 187 ? -10.459 -2.465 -0.336 1.00 86.19 187 PRO A C 1
ATOM 1498 O O . PRO A 1 187 ? -11.437 -1.722 -0.463 1.00 86.19 187 PRO A O 1
ATOM 1501 N N . GLY A 1 188 ? -9.546 -2.636 -1.284 1.00 77.38 188 GLY A N 1
ATOM 1502 C CA . GLY A 1 188 ? -9.617 -2.021 -2.602 1.00 77.38 188 GLY A CA 1
ATOM 1503 C C . GLY A 1 188 ? -10.413 -2.882 -3.564 1.00 77.38 188 GLY A C 1
ATOM 1504 O O . GLY A 1 188 ? -10.602 -4.077 -3.341 1.00 77.38 188 GLY A O 1
ATOM 1505 N N . PHE A 1 189 ? -10.855 -2.285 -4.668 1.00 66.75 189 PHE A N 1
ATOM 1506 C CA . PHE A 1 189 ? -11.474 -3.058 -5.739 1.00 66.75 189 PHE A CA 1
ATOM 1507 C C . PHE A 1 189 ? -10.388 -3.686 -6.608 1.00 66.75 189 PHE A C 1
ATOM 1509 O O . PHE A 1 189 ? -9.771 -2.991 -7.408 1.00 66.75 189 PHE A O 1
ATOM 1516 N N . ASN A 1 190 ? -10.204 -4.993 -6.469 1.00 61.56 190 ASN A N 1
ATOM 1517 C CA . ASN A 1 190 ? -9.318 -5.798 -7.295 1.00 61.56 190 ASN A CA 1
ATOM 1518 C C . ASN A 1 190 ? -10.118 -6.989 -7.820 1.00 61.56 190 ASN A C 1
ATOM 1520 O O . ASN A 1 190 ? -10.370 -7.949 -7.099 1.00 61.56 190 ASN A O 1
ATOM 1524 N N . ASN A 1 191 ? -10.530 -6.910 -9.079 1.00 58.69 191 ASN A N 1
ATOM 1525 C CA . ASN A 1 191 ? -11.005 -8.062 -9.827 1.00 58.69 191 ASN A CA 1
ATOM 1526 C C . ASN A 1 191 ? -10.224 -8.074 -11.134 1.00 58.69 191 ASN A C 1
ATOM 1528 O O . ASN A 1 191 ? -10.655 -7.507 -12.131 1.00 58.69 191 ASN A O 1
ATOM 1532 N N . ASP A 1 192 ? -9.034 -8.662 -11.097 1.00 61.22 192 ASP A N 1
ATOM 1533 C CA . ASP A 1 192 ? -8.193 -8.852 -12.278 1.00 61.22 192 ASP A CA 1
ATOM 1534 C C . ASP A 1 192 ? -8.751 -9.932 -13.226 1.00 61.22 192 ASP A C 1
ATOM 1536 O O . ASP A 1 192 ? -8.135 -10.243 -14.241 1.00 61.22 192 ASP A O 1
ATOM 1540 N N . GLY A 1 193 ? -9.915 -10.516 -12.903 1.00 60.22 193 GLY A N 1
ATOM 1541 C CA . GLY A 1 193 ? -10.548 -11.581 -13.672 1.00 60.22 193 GLY A CA 1
ATOM 1542 C C . GLY A 1 193 ? -9.790 -12.908 -13.620 1.00 60.22 193 GLY A C 1
ATOM 1543 O O . GLY A 1 193 ? -10.199 -13.856 -14.286 1.00 60.22 193 GLY A O 1
ATOM 1544 N N . SER A 1 194 ? -8.713 -13.001 -12.832 1.00 67.06 194 SER A N 1
ATOM 1545 C CA . SER A 1 194 ? -7.844 -14.180 -12.778 1.00 67.06 194 SER A CA 1
ATOM 1546 C C . SER A 1 194 ? -8.473 -15.355 -12.023 1.00 67.06 194 SER A C 1
ATOM 1548 O O . SER A 1 194 ? -8.040 -16.496 -12.176 1.00 67.06 194 SER A O 1
ATOM 1550 N N . GLY A 1 195 ? -9.484 -15.081 -11.189 1.00 68.12 195 GLY A N 1
ATOM 1551 C CA . GLY A 1 195 ? -10.091 -16.058 -10.283 1.00 68.12 195 GLY A CA 1
ATOM 1552 C C . GLY A 1 195 ? -9.222 -16.410 -9.068 1.00 68.12 195 GLY A C 1
ATOM 1553 O O . GLY A 1 195 ? -9.668 -17.179 -8.217 1.00 68.12 195 GLY A O 1
ATOM 1554 N N . TRP A 1 196 ? -8.014 -15.847 -8.958 1.00 72.56 196 TRP A N 1
ATOM 1555 C CA . TRP A 1 196 ? -7.139 -16.008 -7.800 1.00 72.56 196 TRP A CA 1
ATOM 1556 C C . TRP A 1 196 ? -7.451 -14.964 -6.720 1.00 72.56 196 TRP A C 1
ATOM 1558 O O . TRP A 1 196 ? -7.899 -13.860 -7.036 1.00 72.56 196 TRP A O 1
ATOM 1568 N N . PRO A 1 197 ? -7.236 -15.290 -5.430 1.00 75.75 197 PRO A N 1
ATOM 1569 C CA . PRO A 1 197 ? -7.450 -14.339 -4.352 1.00 75.75 197 PRO A CA 1
ATOM 1570 C C . PRO A 1 197 ? -6.447 -13.188 -4.459 1.00 75.75 197 PRO A C 1
ATOM 1572 O O . PRO A 1 197 ? -5.233 -13.393 -4.463 1.00 75.75 197 PRO A O 1
ATOM 1575 N N . ASP A 1 198 ? -6.971 -11.970 -4.516 1.00 81.81 198 ASP A N 1
ATOM 1576 C CA . ASP A 1 198 ? -6.175 -10.752 -4.516 1.00 81.81 198 ASP A CA 1
ATOM 1577 C C . ASP A 1 198 ? -5.685 -10.400 -3.097 1.00 81.81 198 ASP A C 1
ATOM 1579 O O . ASP A 1 198 ? -6.131 -10.972 -2.099 1.00 81.81 198 ASP A O 1
ATOM 1583 N N . PHE A 1 199 ? -4.803 -9.401 -2.990 1.00 86.00 199 PHE A N 1
ATOM 1584 C CA . PHE A 1 199 ? -4.314 -8.897 -1.700 1.00 86.00 199 PHE A CA 1
ATOM 1585 C C . PHE A 1 199 ? -5.450 -8.618 -0.702 1.00 86.00 199 PHE A C 1
ATOM 1587 O O . PHE A 1 199 ? -5.378 -9.021 0.460 1.00 86.00 199 PHE A O 1
ATOM 1594 N N . SER A 1 200 ? -6.516 -7.948 -1.153 1.00 86.12 200 SER A N 1
ATOM 1595 C CA . SER A 1 200 ? -7.626 -7.557 -0.286 1.00 86.12 200 SER A CA 1
ATOM 1596 C C . SER A 1 200 ? -8.386 -8.786 0.212 1.00 86.12 200 SER A C 1
ATOM 1598 O O . SER A 1 200 ? -8.652 -8.888 1.409 1.00 86.12 200 SER A O 1
ATOM 1600 N N . SER A 1 201 ? -8.664 -9.752 -0.669 1.00 86.56 201 SER A N 1
ATOM 1601 C CA . SER A 1 201 ? -9.295 -11.028 -0.315 1.00 86.56 201 SER A CA 1
ATOM 1602 C C . SER A 1 201 ? -8.456 -11.837 0.671 1.00 86.56 201 SER A C 1
ATOM 1604 O O . SER A 1 201 ? -9.015 -12.424 1.598 1.00 86.56 201 SER A O 1
ATOM 1606 N N . LEU A 1 202 ? -7.126 -11.839 0.527 1.00 89.75 202 LEU A N 1
ATOM 1607 C CA . LEU A 1 202 ? -6.223 -12.514 1.463 1.00 89.75 202 LEU A CA 1
ATOM 1608 C C . LEU A 1 202 ? -6.294 -11.892 2.863 1.00 89.75 202 LEU A C 1
ATOM 1610 O O . LEU A 1 202 ? -6.478 -12.613 3.845 1.00 89.75 202 LEU A O 1
ATOM 1614 N N . VAL A 1 203 ? -6.201 -10.561 2.965 1.00 91.44 203 VAL A N 1
ATOM 1615 C CA . VAL A 1 203 ? -6.294 -9.850 4.253 1.00 91.44 203 VAL A CA 1
ATOM 1616 C C . VAL A 1 203 ? -7.670 -10.053 4.886 1.00 91.44 203 VAL A C 1
ATOM 1618 O O . VAL A 1 203 ? -7.764 -10.373 6.071 1.00 91.44 203 VAL A O 1
ATOM 1621 N N . MET A 1 204 ? -8.745 -9.906 4.108 1.00 89.31 204 MET A N 1
ATOM 1622 C CA . MET A 1 204 ? -10.114 -10.113 4.585 1.00 89.31 204 MET A CA 1
ATOM 1623 C C . MET A 1 204 ? -10.330 -11.545 5.073 1.00 89.31 204 MET A C 1
ATOM 1625 O O . MET A 1 204 ? -10.887 -11.740 6.150 1.00 89.31 204 MET A O 1
ATOM 1629 N N . GLY A 1 205 ? -9.855 -12.538 4.316 1.00 90.31 205 GLY A N 1
ATOM 1630 C CA . GLY A 1 205 ? -9.917 -13.944 4.701 1.00 90.31 205 GLY A CA 1
ATOM 1631 C C . GLY A 1 205 ? -9.177 -14.198 6.010 1.00 90.31 205 GLY A C 1
ATOM 1632 O O . GLY A 1 205 ? -9.740 -14.768 6.941 1.00 90.31 205 GLY A O 1
ATOM 1633 N N . HIS A 1 206 ? -7.946 -13.706 6.140 1.00 92.25 206 HIS A N 1
ATOM 1634 C CA . HIS A 1 206 ? -7.175 -13.869 7.369 1.00 92.25 206 HIS A CA 1
ATOM 1635 C C . HIS A 1 206 ? -7.857 -13.217 8.578 1.00 92.25 206 HIS A C 1
ATOM 1637 O O . HIS A 1 206 ? -7.962 -13.842 9.635 1.00 92.25 206 HIS A O 1
ATOM 1643 N N . ARG A 1 207 ? -8.360 -11.985 8.429 1.00 91.94 207 ARG A N 1
ATOM 1644 C CA . ARG A 1 207 ? -9.073 -11.276 9.502 1.00 91.94 207 ARG A CA 1
ATOM 1645 C C . ARG A 1 207 ? -10.351 -12.002 9.906 1.00 91.94 207 ARG A C 1
ATOM 1647 O O . ARG A 1 207 ? -10.606 -12.153 11.094 1.00 91.94 207 ARG A O 1
ATOM 1654 N N . LEU A 1 208 ? -11.098 -12.531 8.938 1.00 89.81 208 LEU A N 1
ATOM 1655 C CA . LEU A 1 208 ? -12.310 -13.306 9.194 1.00 89.81 208 LEU A CA 1
ATOM 1656 C C . LEU A 1 208 ? -12.037 -14.554 10.049 1.00 89.81 208 LEU A C 1
ATOM 1658 O O . LEU A 1 208 ? -12.832 -14.867 10.932 1.00 89.81 208 LEU A O 1
ATOM 1662 N N . TYR A 1 209 ? -10.925 -15.255 9.807 1.00 88.31 209 TYR A N 1
ATOM 1663 C CA . TYR A 1 209 ? -10.605 -16.496 10.520 1.00 88.31 209 TYR A CA 1
ATOM 1664 C C . TYR A 1 209 ? -9.840 -16.288 11.831 1.00 88.31 209 TYR A C 1
ATOM 1666 O O . TYR A 1 209 ? -10.139 -16.962 12.815 1.00 88.31 209 TYR A O 1
ATOM 1674 N N . GLN A 1 210 ? -8.841 -15.403 11.859 1.00 86.19 210 GLN A N 1
ATOM 1675 C CA . GLN A 1 210 ? -7.915 -15.283 12.995 1.00 86.19 210 GLN A CA 1
ATOM 1676 C C . GLN A 1 210 ? -8.214 -14.090 13.905 1.00 86.19 210 GLN A C 1
ATOM 1678 O O . GLN A 1 210 ? -7.913 -14.140 15.095 1.00 86.19 210 GLN A O 1
ATOM 1683 N N . THR A 1 211 ? -8.811 -13.018 13.376 1.00 82.12 211 THR A N 1
ATOM 1684 C CA . THR A 1 211 ? -9.086 -11.784 14.134 1.00 82.12 211 THR A CA 1
ATOM 1685 C C . THR A 1 211 ? -10.501 -11.240 13.882 1.00 82.12 211 THR A C 1
ATOM 1687 O O . THR A 1 211 ? -10.665 -10.062 13.560 1.00 82.12 211 THR A O 1
ATOM 1690 N N . PRO A 1 212 ? -11.558 -12.059 14.078 1.00 73.75 212 PRO A N 1
ATOM 1691 C CA . PRO A 1 212 ? -12.932 -11.694 13.716 1.00 73.75 212 PRO A CA 1
ATOM 1692 C C . PRO A 1 212 ? -13.492 -10.512 14.521 1.00 73.75 212 PRO A C 1
ATOM 1694 O O . PRO A 1 212 ? -14.498 -9.924 14.134 1.00 73.75 212 PRO A O 1
ATOM 1697 N N . SER A 1 213 ? -12.861 -10.154 15.643 1.00 74.19 213 SER A N 1
ATOM 1698 C CA . SER A 1 213 ? -13.220 -8.980 16.441 1.00 74.19 213 SER A CA 1
ATOM 1699 C C . SER A 1 213 ? -12.824 -7.653 15.788 1.00 74.19 213 SER A C 1
ATOM 1701 O O . SER A 1 213 ? -13.329 -6.609 16.200 1.00 74.19 213 SER A O 1
ATOM 1703 N N . ARG A 1 214 ? -11.926 -7.663 14.793 1.00 80.88 214 ARG A N 1
ATOM 1704 C CA . ARG A 1 214 ? -11.463 -6.449 14.116 1.00 80.88 214 ARG A CA 1
ATOM 1705 C C . ARG A 1 214 ? -12.376 -6.080 12.949 1.00 80.88 214 ARG A C 1
ATOM 1707 O O . ARG A 1 214 ? -12.836 -6.935 12.192 1.00 80.88 214 ARG A O 1
ATOM 1714 N N . VAL A 1 215 ? -12.597 -4.781 12.757 1.00 83.75 215 VAL A N 1
ATOM 1715 C CA . VAL A 1 215 ? -13.537 -4.283 11.745 1.00 83.75 215 VAL A CA 1
ATOM 1716 C C . VAL A 1 215 ? -12.959 -4.504 10.349 1.00 83.75 215 VAL A C 1
ATOM 1718 O O . VAL A 1 215 ? -11.814 -4.149 10.067 1.00 83.75 215 VAL A O 1
ATOM 1721 N N . THR A 1 216 ? -13.745 -5.094 9.455 1.00 83.25 216 THR A N 1
ATOM 1722 C CA . THR A 1 216 ? -13.361 -5.308 8.055 1.00 83.25 216 THR A CA 1
ATOM 1723 C C . THR A 1 216 ? -14.529 -4.885 7.178 1.00 83.25 216 THR A C 1
ATOM 1725 O O . THR A 1 216 ? -15.622 -5.434 7.304 1.00 83.25 216 THR A O 1
ATOM 1728 N N . ASN A 1 217 ? -14.325 -3.876 6.332 1.00 81.31 217 ASN A N 1
ATOM 1729 C CA . ASN A 1 217 ? -15.385 -3.359 5.469 1.00 81.31 217 ASN A CA 1
ATOM 1730 C C . ASN A 1 217 ? -15.475 -4.188 4.192 1.00 81.31 217 ASN A C 1
ATOM 1732 O O . ASN A 1 217 ? -14.456 -4.572 3.629 1.00 81.31 217 ASN A O 1
ATOM 1736 N N . HIS A 1 218 ? -16.691 -4.454 3.725 1.00 75.12 218 HIS A N 1
ATOM 1737 C CA . HIS A 1 218 ? -16.930 -5.196 2.493 1.00 75.12 218 HIS A CA 1
ATOM 1738 C C . HIS A 1 218 ? -17.504 -4.238 1.444 1.00 75.12 218 HIS A C 1
ATOM 1740 O O . HIS A 1 218 ? -18.507 -3.597 1.723 1.00 75.12 218 HIS A O 1
ATOM 1746 N N . PRO A 1 219 ? -16.939 -4.144 0.228 1.00 63.22 219 PRO A N 1
ATOM 1747 C CA . PRO A 1 219 ? -17.455 -3.236 -0.801 1.00 63.22 219 PRO A CA 1
ATOM 1748 C C . PRO A 1 219 ? -18.878 -3.569 -1.283 1.00 63.22 219 PRO A C 1
ATOM 1750 O O . PRO A 1 219 ? -19.517 -2.748 -1.931 1.00 63.22 219 PRO A O 1
ATOM 1753 N N . SER A 1 220 ? -19.349 -4.791 -1.023 1.00 58.19 220 SER A N 1
ATOM 1754 C CA . SER A 1 220 ? -20.623 -5.339 -1.497 1.00 58.19 220 SER A CA 1
ATOM 1755 C C . SER A 1 220 ? -21.752 -5.322 -0.458 1.00 58.19 220 SER A C 1
ATOM 1757 O O . SER A 1 220 ? -22.820 -5.869 -0.740 1.00 58.19 220 SER A O 1
ATOM 1759 N N . ARG A 1 221 ? -21.536 -4.751 0.734 1.00 45.81 221 ARG A N 1
ATOM 1760 C CA . ARG A 1 221 ? -22.484 -4.795 1.855 1.00 45.81 221 ARG A CA 1
ATOM 1761 C C . ARG A 1 221 ? -22.544 -3.463 2.584 1.00 45.81 221 ARG A C 1
ATOM 1763 O O . ARG A 1 221 ? -23.668 -3.097 2.984 1.00 45.81 221 ARG A O 1
#

Organism: Ensete ventricosum (NCBI:txid4639)

Sequence (221 aa):
MLQATGGLYLSYHPGLVKNTLAFHGCAELFQLKSLQVGLLLRAMGYPPNTVIYLAGSETFGGQRFIVPLQAMYTNLVDRTSLCSKKELLNLIGPEYPLTPNLSQPPPVKNEKQLIEEWKKAGPRPRPLPPPPARPFYQHENEDWYGWVAETDTEPDFSPMDLRKQAHRLLWDALDYYVSVEADAFFPGFNNDGSGWPDFSSLVMGHRLYQTPSRVTNHPSR

Secondary structure (DSSP, 8-state):
--GGGT--EEEE-----HHHHHHH--STHHHHHHHHHHHHHHHTT--TT-EEEE-SSS-TTTHHHHHHHHHH-S-EE-HHHHS-HHHHHHHH-PPPPPPP---PPPP---HHHHHHHHHHS-SPPSSPPPPPPPPPPHHHHSSTTTGGGT-SSPPPPPHHHHHHHHHHHHHHHHHHHHHHHSSEEE------SS-SPPHHHHHHHHHHHH-TTSEE--TT-